Protein AF-0000000074843920 (afdb_homodimer)

Radius of gyration: 21.99 Å; Cα contacts (8 Å, |Δi|>4): 517; chains: 2; bounding box: 54×72×37 Å

Structure (mmCIF, N/CA/C/O backbone):
data_AF-0000000074843920-model_v1
#
loop_
_entity.id
_entity.type
_entity.pdbx_description
1 polymer 'Uncharacterized protein LOC101854968'
#
loop_
_atom_site.group_PDB
_atom_site.id
_atom_site.type_symbol
_atom_site.label_atom_id
_atom_site.label_alt_id
_atom_site.label_comp_id
_atom_site.label_asym_id
_atom_site.label_entity_id
_atom_site.label_seq_id
_atom_site.pdbx_PDB_ins_code
_atom_site.Cartn_x
_atom_site.Cartn_y
_atom_site.Cartn_z
_atom_site.occupancy
_atom_site.B_iso_or_equiv
_atom_site.auth_seq_id
_atom_site.auth_comp_id
_atom_site.auth_asym_id
_atom_site.auth_atom_id
_atom_site.pdbx_PDB_model_num
ATOM 1 N N . MET A 1 1 ? -14.234 -1.464 17.875 1 77.25 1 MET A N 1
ATOM 2 C CA . MET A 1 1 ? -13.406 -0.269 17.766 1 77.25 1 MET A CA 1
ATOM 3 C C . MET A 1 1 ? -13.562 0.37 16.391 1 77.25 1 MET A C 1
ATOM 5 O O . MET A 1 1 ? -13.828 -0.323 15.398 1 77.25 1 MET A O 1
ATOM 9 N N . VAL A 1 2 ? -13.688 1.737 16.266 1 90.81 2 VAL A N 1
ATOM 10 C CA . VAL A 1 2 ? -13.891 2.48 15.031 1 90.81 2 VAL A CA 1
ATOM 11 C C . VAL A 1 2 ? -12.633 2.41 14.164 1 90.81 2 VAL A C 1
ATOM 13 O O . VAL A 1 2 ? -11.523 2.561 14.672 1 90.81 2 VAL A O 1
ATOM 16 N N . ARG A 1 3 ? -12.75 1.984 12.953 1 95.81 3 ARG A N 1
ATOM 17 C CA . ARG A 1 3 ? -11.625 2.053 12.023 1 95.81 3 ARG A CA 1
ATOM 18 C C . ARG A 1 3 ? -11.281 3.498 11.688 1 95.81 3 ARG A C 1
ATOM 20 O O . ARG A 1 3 ? -12.164 4.297 11.367 1 95.81 3 ARG A O 1
ATOM 27 N N . LYS A 1 4 ? -10.008 3.85 11.867 1 98.56 4 LYS A N 1
ATOM 28 C CA . LYS A 1 4 ? -9.516 5.188 11.555 1 98.56 4 LYS A CA 1
ATOM 29 C C . LYS A 1 4 ? -8.445 5.141 10.469 1 98.56 4 LYS A C 1
ATOM 31 O O . LYS A 1 4 ? -7.449 4.43 10.594 1 98.56 4 LYS A O 1
ATOM 36 N N . HIS A 1 5 ? -8.656 5.906 9.43 1 98.69 5 HIS A N 1
ATOM 37 C CA . HIS A 1 5 ? -7.785 5.879 8.258 1 98.69 5 HIS A CA 1
ATOM 38 C C . HIS A 1 5 ? -7.168 7.25 8 1 98.69 5 HIS A C 1
ATOM 40 O O . HIS A 1 5 ? -7.832 8.273 8.18 1 98.69 5 HIS A O 1
ATOM 46 N N . LEU A 1 6 ? -5.898 7.23 7.598 1 98.81 6 LEU A N 1
ATOM 47 C CA . LEU A 1 6 ? -5.203 8.469 7.254 1 98.81 6 LEU A CA 1
ATOM 48 C C . LEU A 1 6 ? -5.004 8.57 5.746 1 98.81 6 LEU A C 1
ATOM 50 O O . LEU A 1 6 ? -4.516 7.633 5.109 1 98.81 6 LEU A O 1
ATOM 54 N N . VAL A 1 7 ? -5.406 9.656 5.211 1 98.56 7 VAL A N 1
ATOM 55 C CA . VAL A 1 7 ? -5.133 9.977 3.812 1 98.56 7 VAL A CA 1
ATOM 56 C C . VAL A 1 7 ? -4.203 11.188 3.732 1 98.56 7 VAL A C 1
ATOM 58 O O . VAL A 1 7 ? -4.531 12.266 4.242 1 98.56 7 VAL A O 1
ATOM 61 N N . ALA A 1 8 ? -3.078 10.984 3.082 1 97.31 8 ALA A N 1
ATOM 62 C CA . ALA A 1 8 ? -2.105 12.07 2.951 1 97.31 8 ALA A CA 1
ATOM 63 C C . ALA A 1 8 ? -2.377 12.898 1.702 1 97.31 8 ALA A C 1
ATOM 65 O O . ALA A 1 8 ? -2.434 12.367 0.592 1 97.31 8 ALA A O 1
ATOM 66 N N . LEU A 1 9 ? -2.504 14.203 1.888 1 95.5 9 LEU A N 1
ATOM 67 C CA . LEU A 1 9 ? -2.736 15.141 0.792 1 95.5 9 LEU A CA 1
ATOM 68 C C . LEU A 1 9 ? -1.622 16.172 0.721 1 95.5 9 LEU A C 1
ATOM 70 O O . LEU A 1 9 ? -1.214 16.734 1.746 1 95.5 9 LEU A O 1
ATOM 74 N N . ASP A 1 10 ? -1.125 16.391 -0.499 1 89.5 10 ASP A N 1
ATOM 75 C CA . ASP A 1 10 ? -0.084 17.391 -0.651 1 89.5 10 ASP A CA 1
ATOM 76 C C . ASP A 1 10 ? -0.529 18.5 -1.604 1 89.5 10 ASP A C 1
ATOM 78 O O . ASP A 1 10 ? 0.281 19.328 -2.025 1 89.5 10 ASP A O 1
ATOM 82 N N . GLY A 1 11 ? -1.785 18.5 -2.02 1 88 11 GLY A N 1
ATOM 83 C CA . GLY A 1 11 ? -2.334 19.516 -2.898 1 88 11 GLY A CA 1
ATOM 84 C C . GLY A 1 11 ? -2.199 19.188 -4.367 1 88 11 GLY A C 1
ATOM 85 O O . GLY A 1 11 ? -2.602 19.969 -5.234 1 88 11 GLY A O 1
ATOM 86 N N . LYS A 1 12 ? -1.586 18.031 -4.707 1 87.06 12 LYS A N 1
ATOM 87 C CA . LYS A 1 12 ? -1.428 17.594 -6.094 1 87.06 12 LYS A CA 1
ATOM 88 C C . LYS A 1 12 ? -2.523 16.609 -6.488 1 87.06 12 LYS A C 1
ATOM 90 O O . LYS A 1 12 ? -3.189 16.031 -5.625 1 87.06 12 LYS A O 1
ATOM 95 N N . PHE A 1 13 ? -2.721 16.453 -7.648 1 85.88 13 PHE A N 1
ATOM 96 C CA . PHE A 1 13 ? -3.814 15.664 -8.211 1 85.88 13 PHE A CA 1
ATOM 97 C C . PHE A 1 13 ? -3.721 14.211 -7.77 1 85.88 13 PHE A C 1
ATOM 99 O O . PHE A 1 13 ? -4.734 13.594 -7.449 1 85.88 13 PHE A O 1
ATOM 106 N N . HIS A 1 14 ? -2.525 13.648 -7.684 1 86.31 14 HIS A N 1
ATOM 107 C CA . HIS A 1 14 ? -2.385 12.242 -7.324 1 86.31 14 HIS A CA 1
ATOM 108 C C . HIS A 1 14 ? -2.873 11.984 -5.902 1 86.31 14 HIS A C 1
ATOM 110 O O . HIS A 1 14 ? -3.445 10.93 -5.617 1 86.31 14 HIS A O 1
ATOM 116 N N . ALA A 1 15 ? -2.643 12.898 -5.02 1 90.31 15 ALA A N 1
ATOM 117 C CA . ALA A 1 15 ? -3.105 12.766 -3.643 1 90.31 15 ALA A CA 1
ATOM 118 C C . ALA A 1 15 ? -4.625 12.883 -3.559 1 90.31 15 ALA A C 1
ATOM 120 O O . ALA A 1 15 ? -5.273 12.164 -2.797 1 90.31 15 ALA A O 1
ATOM 121 N N . GLU A 1 16 ? -5.199 13.781 -4.352 1 92 16 GLU A N 1
ATOM 122 C CA . GLU A 1 16 ? -6.652 13.922 -4.398 1 92 16 GLU A CA 1
ATOM 123 C C . GLU A 1 16 ? -7.312 12.664 -4.945 1 92 16 GLU A C 1
ATOM 125 O O . GLU A 1 16 ? -8.359 12.242 -4.453 1 92 16 GLU A O 1
ATOM 130 N N . ARG A 1 17 ? -6.703 12.141 -5.883 1 92.12 17 ARG A N 1
ATOM 131 C CA . ARG A 1 17 ? -7.219 10.898 -6.453 1 92.12 17 ARG A CA 1
ATOM 132 C C . ARG A 1 17 ? -7.148 9.758 -5.441 1 92.12 17 ARG A C 1
ATOM 134 O O . ARG A 1 17 ? -8.016 8.883 -5.426 1 92.12 17 ARG A O 1
ATOM 141 N N . ALA A 1 18 ? -6.102 9.781 -4.648 1 95.06 18 ALA A N 1
ATOM 142 C CA . ALA A 1 18 ? -6.004 8.781 -3.592 1 95.06 18 ALA A CA 1
ATOM 143 C C . ALA A 1 18 ? -7.16 8.906 -2.607 1 95.06 18 ALA A C 1
ATOM 145 O O . ALA A 1 18 ? -7.707 7.898 -2.146 1 95.06 18 ALA A O 1
ATOM 146 N N . PHE A 1 19 ? -7.527 10.117 -2.336 1 96.44 19 PHE A N 1
ATOM 147 C CA . PHE A 1 19 ? -8.656 10.352 -1.438 1 96.44 19 PHE A CA 1
ATOM 148 C C . PHE A 1 19 ? -9.953 9.852 -2.057 1 96.44 19 PHE A C 1
ATOM 150 O O . PHE A 1 19 ? -10.727 9.141 -1.407 1 96.44 19 PHE A O 1
ATOM 157 N N . ASP A 1 20 ? -10.164 10.172 -3.312 1 95.06 20 ASP A N 1
ATOM 158 C CA . ASP A 1 20 ? -11.352 9.703 -4.016 1 95.06 20 ASP A CA 1
ATOM 159 C C . ASP A 1 20 ? -11.391 8.172 -4.07 1 95.06 20 ASP A C 1
ATOM 161 O O . ASP A 1 20 ? -12.438 7.566 -3.832 1 95.06 20 ASP A O 1
ATOM 165 N N . TRP A 1 21 ? -10.273 7.625 -4.363 1 95.81 21 TRP A N 1
ATOM 166 C CA . TRP A 1 21 ? -10.172 6.172 -4.422 1 95.81 21 TRP A CA 1
ATOM 167 C C . TRP A 1 21 ? -10.523 5.547 -3.074 1 95.81 21 TRP A C 1
ATOM 169 O O . TRP A 1 21 ? -11.273 4.57 -3.012 1 95.81 21 TRP A O 1
ATOM 179 N N . TYR A 1 22 ? -9.914 6.117 -1.996 1 97.31 22 TYR A N 1
ATOM 180 C CA . TYR A 1 22 ? -10.195 5.656 -0.642 1 97.31 22 TYR A CA 1
ATOM 181 C C . TYR A 1 22 ? -11.688 5.672 -0.361 1 97.31 22 TYR A C 1
ATOM 183 O O . TYR A 1 22 ? -12.25 4.676 0.106 1 97.31 22 TYR A O 1
ATOM 191 N N . LEU A 1 23 ? -12.32 6.727 -0.694 1 96.75 23 LEU A N 1
ATOM 192 C CA . LEU A 1 23 ? -13.742 6.875 -0.403 1 96.75 23 LEU A CA 1
ATOM 193 C C . LEU A 1 23 ? -14.57 5.867 -1.198 1 96.75 23 LEU A C 1
ATOM 195 O O . LEU A 1 23 ? -15.555 5.332 -0.693 1 96.75 23 LEU A O 1
ATOM 199 N N . GLU A 1 24 ? -14.148 5.57 -2.381 1 94.62 24 GLU A N 1
ATOM 200 C CA . GLU A 1 24 ? -14.906 4.707 -3.279 1 94.62 24 GLU A CA 1
ATOM 201 C C . GLU A 1 24 ? -14.648 3.232 -2.971 1 94.62 24 GLU A C 1
ATOM 203 O O . GLU A 1 24 ? -15.555 2.4 -3.1 1 94.62 24 GLU A O 1
ATOM 208 N N . ASN A 1 25 ? -13.469 2.926 -2.545 1 95.38 25 ASN A N 1
ATOM 209 C CA . ASN A 1 25 ? -13.078 1.521 -2.561 1 95.38 25 ASN A CA 1
ATOM 210 C C . ASN A 1 25 ? -12.922 0.967 -1.146 1 95.38 25 ASN A C 1
ATOM 212 O O . ASN A 1 25 ? -13.062 -0.237 -0.928 1 95.38 25 ASN A O 1
ATOM 216 N N . PHE A 1 26 ? -12.609 1.85 -0.187 1 97.12 26 PHE A N 1
ATOM 217 C CA . PHE A 1 26 ? -12.219 1.293 1.104 1 97.12 26 PHE A CA 1
ATOM 218 C C . PHE A 1 26 ? -13.141 1.8 2.209 1 97.12 26 PHE A C 1
ATOM 220 O O . PHE A 1 26 ? -13.492 1.052 3.123 1 97.12 26 PHE A O 1
ATOM 227 N N . TYR A 1 27 ? -13.586 3.025 2.148 1 97.12 27 TYR A N 1
ATOM 228 C CA . TYR A 1 27 ? -14.375 3.65 3.201 1 97.12 27 TYR A CA 1
ATOM 229 C C . TYR A 1 27 ? -15.672 2.881 3.439 1 97.12 27 TYR A C 1
ATOM 231 O O . TYR A 1 27 ? -16.297 2.404 2.49 1 97.12 27 TYR A O 1
ATOM 239 N N . ARG A 1 28 ? -16.062 2.779 4.68 1 95.94 28 ARG A N 1
ATOM 240 C CA . ARG A 1 28 ? -17.344 2.268 5.137 1 95.94 28 ARG A CA 1
ATOM 241 C C . ARG A 1 28 ? -17.969 3.203 6.164 1 95.94 28 ARG A C 1
ATOM 243 O O . ARG A 1 28 ? -17.266 3.889 6.902 1 95.94 28 ARG A O 1
ATOM 250 N N . ASP A 1 29 ? -19.266 3.109 6.141 1 95.44 29 ASP A N 1
ATOM 251 C CA . ASP A 1 29 ? -19.953 3.908 7.148 1 95.44 29 ASP A CA 1
ATOM 252 C C . ASP A 1 29 ? -19.438 3.588 8.547 1 95.44 29 ASP A C 1
ATOM 254 O O . ASP A 1 29 ? -19.328 2.418 8.922 1 95.44 29 ASP A O 1
ATOM 258 N N . GLY A 1 30 ? -19.109 4.656 9.203 1 96.38 30 GLY A N 1
ATOM 259 C CA . GLY A 1 30 ? -18.609 4.488 10.562 1 96.38 30 GLY A CA 1
ATOM 260 C C . GLY A 1 30 ? -17.109 4.676 10.68 1 96.38 30 GLY A C 1
ATOM 261 O O . GLY A 1 30 ? -16.578 4.867 11.773 1 96.38 30 GLY A O 1
ATOM 262 N N . ASP A 1 31 ? -16.422 4.652 9.594 1 97.88 31 ASP A N 1
ATOM 263 C CA . ASP A 1 31 ? -14.992 4.938 9.602 1 97.88 31 ASP A CA 1
ATOM 264 C C . ASP A 1 31 ? -14.727 6.398 9.945 1 97.88 31 ASP A C 1
ATOM 266 O O . ASP A 1 31 ? -15.523 7.277 9.609 1 97.88 31 ASP A O 1
ATOM 270 N N . GLU A 1 32 ? -13.625 6.602 10.57 1 98.56 32 GLU A N 1
ATOM 271 C CA . GLU A 1 32 ? -13.133 7.957 10.789 1 98.56 32 GLU A CA 1
ATOM 272 C C . GLU A 1 32 ? -11.922 8.25 9.898 1 98.56 32 GLU A C 1
ATOM 274 O O . GLU A 1 32 ? -11.039 7.402 9.742 1 98.56 32 GLU A O 1
ATOM 279 N N . VAL A 1 33 ? -11.922 9.461 9.375 1 98.62 33 VAL A N 1
ATOM 280 C CA . VAL A 1 33 ? -10.891 9.789 8.391 1 98.62 33 VAL A CA 1
ATOM 281 C C . VAL A 1 33 ? -10.016 10.922 8.922 1 98.62 33 VAL A C 1
ATOM 283 O O . VAL A 1 33 ? -10.516 11.961 9.344 1 98.62 33 VAL A O 1
ATOM 286 N N . VAL A 1 34 ? -8.703 10.703 8.914 1 98.75 34 VAL A N 1
ATOM 287 C CA . VAL A 1 34 ? -7.707 11.734 9.188 1 98.75 34 VAL A CA 1
ATOM 288 C C . VAL A 1 34 ? -7.059 12.195 7.887 1 98.75 34 VAL A C 1
ATOM 290 O O . VAL A 1 34 ? -6.379 11.414 7.219 1 98.75 34 VAL A O 1
ATOM 293 N N . ILE A 1 35 ? -7.312 13.398 7.562 1 98.5 35 ILE A N 1
ATOM 294 C CA . ILE A 1 35 ? -6.633 13.992 6.414 1 98.5 35 ILE A CA 1
ATOM 295 C C . ILE A 1 35 ? -5.336 14.664 6.871 1 98.5 35 ILE A C 1
ATOM 297 O O . ILE A 1 35 ? -5.359 15.562 7.715 1 98.5 35 ILE A O 1
ATOM 301 N N . PHE A 1 36 ? -4.254 14.211 6.273 1 98.44 36 PHE A N 1
ATOM 302 C CA . PHE A 1 36 ? -2.953 14.711 6.707 1 98.44 36 PHE A CA 1
ATOM 303 C C . PHE A 1 36 ? -2.318 15.57 5.621 1 98.44 36 PHE A C 1
ATOM 305 O O . PHE A 1 36 ? -2.35 15.219 4.441 1 98.44 36 PHE A O 1
ATOM 312 N N . HIS A 1 37 ? -1.757 16.656 6.051 1 97 37 HIS A N 1
ATOM 313 C CA . HIS A 1 37 ? -0.92 17.484 5.184 1 97 37 HIS A CA 1
ATOM 314 C C . HIS A 1 37 ? 0.292 18.016 5.934 1 97 37 HIS A C 1
ATOM 316 O O . HIS A 1 37 ? 0.173 18.453 7.082 1 97 37 HIS A O 1
ATOM 322 N N . CYS A 1 38 ? 1.421 17.938 5.25 1 94.06 38 CYS A N 1
ATOM 323 C CA . CYS A 1 38 ? 2.658 18.5 5.793 1 94.06 38 CYS A CA 1
ATOM 324 C C . CYS A 1 38 ? 3.125 19.688 4.973 1 94.06 38 CYS A C 1
ATOM 326 O O . CYS A 1 38 ? 3.283 19.594 3.756 1 94.06 38 CYS A O 1
ATOM 328 N N . SER A 1 39 ? 3.285 20.797 5.617 1 87.56 39 SER A N 1
ATOM 329 C CA . SER A 1 39 ? 3.875 21.969 4.984 1 87.56 39 SER A CA 1
ATOM 330 C C . SER A 1 39 ? 5.395 21.953 5.109 1 87.56 39 SER A C 1
ATOM 332 O O . SER A 1 39 ? 5.934 21.734 6.191 1 87.56 39 SER A O 1
ATOM 334 N N . GLN A 1 40 ? 6.039 21.781 3.912 1 74.94 40 GLN A N 1
ATOM 335 C CA . GLN A 1 40 ? 7.496 21.844 3.932 1 74.94 40 GLN A CA 1
ATOM 336 C C . GLN A 1 40 ? 7.996 23.266 3.795 1 74.94 40 GLN A C 1
ATOM 338 O O . GLN A 1 40 ? 7.535 24.016 2.93 1 74.94 40 GLN A O 1
ATOM 343 N N . PHE A 1 41 ? 8.633 23.828 4.852 1 61.44 41 PHE A N 1
ATOM 344 C CA . PHE A 1 41 ? 9.32 25.109 4.73 1 61.44 41 PHE A CA 1
ATOM 345 C C . PHE A 1 41 ? 10.805 24.906 4.461 1 61.44 41 PHE A C 1
ATOM 347 O O . PHE A 1 41 ? 11.484 24.203 5.203 1 61.44 41 PHE A O 1
ATOM 354 N N . GLU A 1 42 ? 11.094 24.531 3.143 1 54.09 42 GLU A N 1
ATOM 355 C CA . GLU A 1 42 ? 12.539 24.547 2.928 1 54.09 42 GLU A CA 1
ATOM 356 C C . GLU A 1 42 ? 13.133 25.906 3.297 1 54.09 42 GLU A C 1
ATOM 358 O O . GLU A 1 42 ? 12.859 26.906 2.639 1 54.09 42 GLU A O 1
ATOM 363 N N . LEU A 1 43 ? 13.281 26.203 4.531 1 49.88 43 LEU A N 1
ATOM 364 C CA . LEU A 1 43 ? 14.102 27.391 4.742 1 49.88 43 LEU A CA 1
ATOM 365 C C . LEU A 1 43 ? 15.469 27.234 4.074 1 49.88 43 LEU A C 1
ATOM 367 O O . LEU A 1 43 ? 16.312 26.484 4.559 1 49.88 43 LEU A O 1
ATOM 371 N N . HIS A 1 44 ? 15.414 27.188 2.764 1 49.88 44 HIS A N 1
ATOM 372 C CA . HIS A 1 44 ? 16.766 27.328 2.229 1 49.88 44 HIS A CA 1
ATOM 373 C C . HIS A 1 44 ? 17.5 28.5 2.875 1 49.88 44 HIS A C 1
ATOM 375 O O . HIS A 1 44 ? 17.234 29.656 2.543 1 49.88 44 HIS A O 1
ATOM 381 N N . VAL A 1 45 ? 17.844 28.359 4.117 1 47.06 45 VAL A N 1
ATOM 382 C CA . VAL A 1 45 ? 18.781 29.359 4.625 1 47.06 45 VAL A CA 1
ATOM 383 C C . VAL A 1 45 ? 19.984 29.469 3.684 1 47.06 45 VAL A C 1
ATOM 385 O O . VAL A 1 45 ? 20.609 28.469 3.334 1 47.06 45 VAL A O 1
ATOM 388 N N . GLY A 1 46 ? 19.953 30.375 2.799 1 48.12 46 GLY A N 1
ATOM 389 C CA . GLY A 1 46 ? 21.094 30.672 1.952 1 48.12 46 GLY A CA 1
ATOM 390 C C . GLY A 1 46 ? 22.422 30.391 2.625 1 48.12 46 GLY A C 1
ATOM 391 O O . GLY A 1 46 ? 22.484 30.172 3.836 1 48.12 46 GLY A O 1
ATOM 392 N N . LEU A 1 47 ? 23.469 30.172 1.884 1 51.19 47 LEU A N 1
ATOM 393 C CA . LEU A 1 47 ? 24.859 30.062 2.334 1 51.19 47 LEU A CA 1
ATOM 394 C C . LEU A 1 47 ? 25.141 31.062 3.439 1 51.19 47 LEU A C 1
ATOM 396 O O . LEU A 1 47 ? 24.531 32.125 3.492 1 51.19 47 LEU A O 1
ATOM 400 N N . PRO A 1 48 ? 25.984 30.719 4.344 1 50.44 48 PRO A N 1
ATOM 401 C CA . PRO A 1 48 ? 26.578 31.719 5.23 1 50.44 48 PRO A CA 1
ATOM 402 C C . PRO A 1 48 ? 27.094 32.938 4.48 1 50.44 48 PRO A C 1
ATOM 404 O O . PRO A 1 48 ? 27.797 32.812 3.477 1 50.44 48 PRO A O 1
ATOM 407 N N . GLY A 1 49 ? 26.469 34.062 4.816 1 56.66 49 GLY A N 1
ATOM 408 C CA . GLY A 1 49 ? 26.797 35.375 4.242 1 56.66 49 GLY A CA 1
ATOM 409 C C . GLY A 1 49 ? 25.703 35.938 3.355 1 56.66 49 GLY A C 1
ATOM 410 O O . GLY A 1 49 ? 25.766 37.062 2.918 1 56.66 49 GLY A O 1
ATOM 411 N N . MET A 1 50 ? 25.141 35 2.645 1 55.25 50 MET A N 1
ATOM 412 C CA . MET A 1 50 ? 24.141 35.594 1.765 1 55.25 50 MET A CA 1
ATOM 413 C C . MET A 1 50 ? 22.844 35.875 2.52 1 55.25 50 MET A C 1
ATOM 415 O O . MET A 1 50 ? 22.391 35.062 3.305 1 55.25 50 MET A O 1
ATOM 419 N N . ALA A 1 51 ? 22.5 37.062 2.666 1 56.69 51 ALA A N 1
ATOM 420 C CA . ALA A 1 51 ? 21.312 37.688 3.287 1 56.69 51 ALA A CA 1
ATOM 421 C C . ALA A 1 51 ? 20.062 36.844 3.01 1 56.69 51 ALA A C 1
ATOM 423 O O . ALA A 1 51 ? 19.859 36.375 1.889 1 56.69 51 ALA A O 1
ATOM 424 N N . VAL A 1 52 ? 19.641 36.188 3.994 1 60.44 52 VAL A N 1
ATOM 425 C CA . VAL A 1 52 ? 18.328 35.562 3.883 1 60.44 52 VAL A CA 1
ATOM 426 C C . VAL A 1 52 ? 17.391 36.5 3.107 1 60.44 52 VAL A C 1
ATOM 428 O O . VAL A 1 52 ? 17.281 37.688 3.416 1 60.44 52 VAL A O 1
ATOM 431 N N . ASN A 1 53 ? 17.188 36.125 1.853 1 68.81 53 ASN A N 1
ATOM 432 C CA . ASN A 1 53 ? 16.172 36.906 1.152 1 68.81 53 ASN A CA 1
ATOM 433 C C . ASN A 1 53 ? 14.812 36.781 1.838 1 68.81 53 ASN A C 1
ATOM 435 O O . ASN A 1 53 ? 14.078 35.812 1.627 1 68.81 53 ASN A O 1
ATOM 439 N N . VAL A 1 54 ? 14.656 37.656 2.863 1 73.25 54 VAL A N 1
ATOM 440 C CA . VAL A 1 54 ? 13.477 37.719 3.711 1 73.25 54 VAL A CA 1
ATOM 441 C C . VAL A 1 54 ? 12.219 37.656 2.848 1 73.25 54 VAL A C 1
ATOM 443 O O . VAL A 1 54 ? 11.227 37.031 3.236 1 73.25 54 VAL A O 1
ATOM 446 N N . GLU A 1 55 ? 12.328 38.281 1.679 1 76.19 55 GLU A N 1
ATOM 447 C CA . GLU A 1 55 ? 11.164 38.281 0.797 1 76.19 55 GLU A CA 1
ATOM 448 C C . GLU A 1 55 ? 10.883 36.875 0.256 1 76.19 55 GLU A C 1
ATOM 450 O O . GLU A 1 55 ? 9.727 36.469 0.178 1 76.19 55 GLU A O 1
ATOM 455 N N . ALA A 1 56 ? 11.922 36.219 -0.095 1 75.06 56 ALA A N 1
ATOM 456 C CA . ALA A 1 56 ? 11.758 34.875 -0.636 1 75.06 56 ALA A CA 1
ATOM 457 C C . ALA A 1 56 ? 11.203 33.906 0.422 1 75.06 56 ALA A C 1
ATOM 459 O O . ALA A 1 56 ? 10.32 33.094 0.135 1 75.06 56 ALA A O 1
ATOM 460 N N . VAL A 1 57 ? 11.609 34.125 1.587 1 74.81 57 VAL A N 1
ATOM 461 C CA . VAL A 1 57 ? 11.156 33.281 2.689 1 74.81 57 VAL A CA 1
ATOM 462 C C . VAL A 1 57 ? 9.703 33.594 3.018 1 74.81 57 VAL A C 1
ATOM 464 O O . VAL A 1 57 ? 8.891 32.688 3.23 1 74.81 57 VAL A O 1
ATOM 467 N N . SER A 1 58 ? 9.445 34.844 3.014 1 79.25 58 SER A N 1
ATOM 468 C CA . SER A 1 58 ? 8.078 35.281 3.309 1 79.25 58 SER A CA 1
ATOM 469 C C . SER A 1 58 ? 7.098 34.719 2.277 1 79.25 58 SER A C 1
ATOM 471 O O . SER A 1 58 ? 6 34.281 2.629 1 79.25 58 SER A O 1
ATOM 473 N N . LYS A 1 59 ? 7.5 34.719 1.075 1 81.56 59 LYS A N 1
ATOM 474 C CA . LYS A 1 59 ? 6.648 34.219 -0 1 81.56 59 LYS A CA 1
ATOM 475 C C . LYS A 1 59 ? 6.43 32.719 0.132 1 81.56 59 LYS A C 1
ATOM 477 O O . LYS A 1 59 ? 5.32 32.219 -0.078 1 81.56 59 LYS A O 1
ATOM 482 N N . GLN A 1 60 ? 7.41 32.031 0.501 1 78.94 60 GLN A N 1
ATOM 483 C CA . GLN A 1 60 ? 7.305 30.578 0.663 1 78.94 60 GLN A CA 1
ATOM 484 C C . GLN A 1 60 ? 6.359 30.219 1.807 1 78.94 60 GLN A C 1
ATOM 486 O O . GLN A 1 60 ? 5.555 29.281 1.687 1 78.94 60 GLN A O 1
ATOM 491 N N . VAL A 1 61 ? 6.484 30.953 2.807 1 81.19 61 VAL A N 1
ATOM 492 C CA . VAL A 1 61 ? 5.652 30.719 3.98 1 81.19 61 VAL A CA 1
ATOM 493 C C . VAL A 1 61 ? 4.188 30.984 3.639 1 81.19 61 VAL A C 1
ATOM 495 O O . VAL A 1 61 ? 3.307 30.203 3.996 1 81.19 61 VAL A O 1
ATOM 498 N N . THR A 1 62 ? 4.035 32.062 2.943 1 84.44 62 THR A N 1
ATOM 499 C CA . 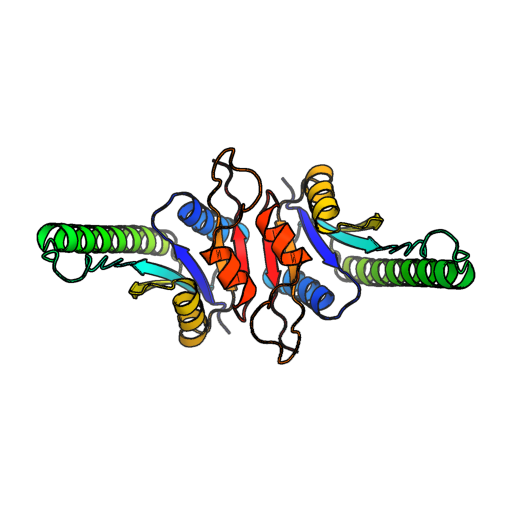THR A 1 62 ? 2.674 32.406 2.568 1 84.44 62 THR A CA 1
ATOM 500 C C . THR A 1 62 ? 2.072 31.375 1.633 1 84.44 62 THR A C 1
ATOM 502 O O . THR A 1 62 ? 0.908 31 1.78 1 84.44 62 THR A O 1
ATOM 505 N N . GLN A 1 63 ? 2.783 30.938 0.74 1 86 63 GLN A N 1
ATOM 506 C CA . GLN A 1 63 ? 2.312 29.938 -0.205 1 86 63 GLN A CA 1
ATOM 507 C C . GLN A 1 63 ? 1.969 28.625 0.506 1 86 63 GLN A C 1
ATOM 509 O O . GLN A 1 63 ? 0.967 27.984 0.186 1 86 63 GLN A O 1
ATOM 514 N N . ALA A 1 64 ? 2.812 28.297 1.405 1 85.81 64 ALA A N 1
ATOM 515 C CA . ALA A 1 64 ? 2.57 27.078 2.174 1 85.81 64 ALA A CA 1
ATOM 516 C C . ALA A 1 64 ? 1.291 27.188 2.996 1 85.81 64 ALA A C 1
ATOM 518 O O . ALA A 1 64 ? 0.51 26.25 3.08 1 85.81 64 ALA A O 1
ATOM 519 N N . LYS A 1 65 ? 1.128 28.312 3.547 1 87.94 65 LYS A N 1
ATOM 520 C CA . LYS A 1 65 ? -0.068 28.562 4.348 1 87.94 65 LYS A CA 1
ATOM 521 C C . LYS A 1 65 ? -1.325 28.516 3.482 1 87.94 65 LYS A C 1
ATOM 523 O O . LYS A 1 65 ? -2.334 27.922 3.875 1 87.94 65 LYS A O 1
ATOM 528 N N . ASP A 1 66 ? -1.218 29.156 2.402 1 91.12 66 ASP A N 1
ATOM 529 C CA . ASP A 1 66 ? -2.354 29.172 1.487 1 91.12 66 ASP A CA 1
ATOM 530 C C . ASP A 1 66 ? -2.713 27.766 1.018 1 91.12 66 ASP A C 1
ATOM 532 O O . ASP A 1 66 ? -3.891 27.422 0.934 1 91.12 66 ASP A O 1
ATOM 536 N N . LYS A 1 67 ? -1.759 27.047 0.74 1 91.69 67 LYS A N 1
ATOM 537 C CA . LYS A 1 67 ? -1.979 25.672 0.302 1 91.69 67 LYS A CA 1
ATOM 538 C C . LYS A 1 67 ? -2.629 24.828 1.405 1 91.69 67 LYS A C 1
ATOM 540 O O . LYS A 1 67 ? -3.578 24.094 1.151 1 91.69 67 LYS A O 1
ATOM 545 N N . ALA A 1 68 ? -2.131 24.938 2.525 1 93.25 68 ALA A N 1
ATOM 546 C CA . ALA A 1 68 ? -2.68 24.203 3.666 1 93.25 68 ALA A CA 1
ATOM 547 C C . ALA A 1 68 ? -4.141 24.578 3.904 1 93.25 68 ALA A C 1
ATOM 549 O O . ALA A 1 68 ? -4.973 23.719 4.172 1 93.25 68 ALA A O 1
ATOM 550 N N . GLU A 1 69 ? -4.395 25.844 3.775 1 94.31 69 GLU A N 1
ATOM 551 C CA . GLU A 1 69 ? -5.758 26.312 3.967 1 94.31 69 GLU A CA 1
ATOM 552 C C . GLU A 1 69 ? -6.691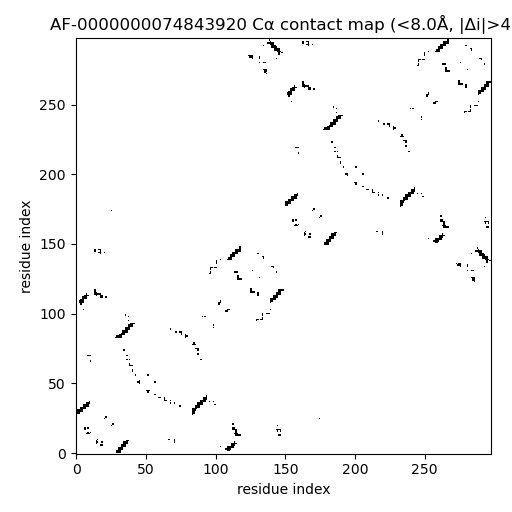 25.766 2.895 1 94.31 69 GLU A C 1
ATOM 554 O O . GLU A 1 69 ? -7.812 25.344 3.193 1 94.31 69 GLU A O 1
ATOM 559 N N . ALA A 1 70 ? -6.242 25.797 1.721 1 95.5 70 ALA A N 1
ATOM 560 C CA . ALA A 1 70 ? -7.047 25.281 0.615 1 95.5 70 ALA A CA 1
ATOM 561 C C . ALA A 1 70 ? -7.344 23.797 0.796 1 95.5 70 ALA A C 1
ATOM 563 O O . ALA A 1 70 ? -8.477 23.359 0.607 1 95.5 70 ALA A O 1
ATOM 564 N N . ILE A 1 71 ? -6.34 23.047 1.17 1 94.5 71 ILE A N 1
ATOM 565 C CA . ILE A 1 71 ? -6.504 21.609 1.398 1 94.5 71 ILE A CA 1
ATOM 566 C C . ILE A 1 71 ? -7.496 21.375 2.535 1 94.5 71 ILE A C 1
ATOM 568 O O . ILE A 1 71 ? -8.391 20.547 2.422 1 94.5 71 ILE A O 1
ATOM 572 N N . THR A 1 72 ? -7.359 22.125 3.572 1 95.19 72 THR A N 1
ATOM 573 C CA . THR A 1 72 ? -8.234 22 4.734 1 95.19 72 THR A CA 1
ATOM 574 C C . THR A 1 72 ? -9.68 22.281 4.359 1 95.19 72 THR A C 1
ATOM 576 O O . THR A 1 72 ? -10.578 21.5 4.688 1 95.19 72 THR A O 1
ATOM 579 N N . GLN A 1 73 ? -9.852 23.328 3.645 1 96.81 73 GLN A N 1
ATOM 580 C CA . GLN A 1 73 ? -11.203 23.719 3.271 1 96.81 73 GLN A CA 1
ATOM 581 C C . GLN A 1 73 ? -11.852 22.688 2.363 1 96.81 73 GLN A C 1
ATOM 583 O O . GLN A 1 73 ? -12.977 22.25 2.611 1 96.81 73 GLN A O 1
ATOM 588 N N . LYS A 1 74 ? -11.156 22.297 1.379 1 96.75 74 LYS A N 1
ATOM 589 C CA . LYS A 1 74 ? -11.688 21.344 0.425 1 96.75 74 LYS A CA 1
ATOM 590 C C . LYS A 1 74 ? -12 20 1.105 1 96.75 74 LYS A C 1
ATOM 592 O O . LYS A 1 74 ? -13.062 19.422 0.887 1 96.75 74 LYS A O 1
ATOM 597 N N . ALA A 1 75 ? -11.07 19.562 1.937 1 95.88 75 ALA A N 1
ATOM 598 C CA . ALA A 1 75 ? -11.25 18.281 2.623 1 95.88 75 ALA A CA 1
ATOM 599 C C . ALA A 1 75 ? -12.422 18.344 3.6 1 95.88 75 ALA A C 1
ATOM 601 O O . ALA A 1 75 ? -13.25 17.422 3.637 1 95.88 75 ALA A O 1
ATOM 602 N N . THR A 1 76 ? -12.477 19.422 4.363 1 96.69 76 THR A N 1
ATOM 603 C CA . THR A 1 76 ? -13.547 19.578 5.34 1 96.69 76 THR A CA 1
ATOM 604 C C . THR A 1 76 ? -14.906 19.641 4.648 1 96.69 76 THR A C 1
ATOM 606 O O . THR A 1 76 ? -15.867 19.016 5.109 1 96.69 76 THR A O 1
ATOM 609 N N . GLU A 1 77 ? -14.938 20.297 3.578 1 97.31 77 GLU A N 1
ATOM 610 C CA . GLU A 1 77 ? -16.188 20.391 2.816 1 97.31 77 GLU A CA 1
ATOM 611 C C . GLU A 1 77 ? -16.609 19.031 2.275 1 97.31 77 GLU A C 1
ATOM 613 O O . GLU A 1 77 ? -17.781 18.672 2.35 1 97.31 77 GLU A O 1
ATOM 618 N N . THR A 1 78 ? -15.688 18.328 1.719 1 96.44 78 THR A N 1
ATOM 619 C CA . THR A 1 78 ? -15.977 17 1.192 1 96.44 78 THR A CA 1
ATOM 620 C C . THR A 1 78 ? -16.5 16.078 2.291 1 96.44 78 THR A C 1
ATOM 622 O O . THR A 1 78 ? -17.516 15.398 2.104 1 96.44 78 THR A O 1
ATOM 625 N N . LEU A 1 79 ? -15.859 16.062 3.467 1 97.25 79 LEU A N 1
ATOM 626 C CA . LEU A 1 79 ? -16.266 15.234 4.594 1 97.25 79 LEU A CA 1
ATOM 627 C C . LEU A 1 79 ? -17.672 15.609 5.051 1 97.25 79 LEU A C 1
ATOM 629 O O . LEU A 1 79 ? -18.516 14.734 5.27 1 97.25 79 LEU A O 1
ATOM 633 N N . ARG A 1 80 ? -17.906 16.938 5.102 1 97.38 80 ARG A N 1
ATOM 634 C CA . ARG A 1 80 ? -19.203 17.422 5.539 1 97.38 80 ARG A CA 1
ATOM 635 C C . ARG A 1 80 ? -20.297 17.031 4.555 1 97.38 80 ARG A C 1
ATOM 637 O O . ARG A 1 80 ? -21.344 16.484 4.953 1 97.38 80 ARG A O 1
ATOM 644 N N . LEU A 1 81 ? -20.078 17.234 3.309 1 97.31 81 LEU A N 1
ATOM 645 C CA . LEU A 1 81 ? -21.062 16.969 2.271 1 97.31 81 LEU A CA 1
ATOM 646 C C . LEU A 1 81 ? -21.406 15.492 2.199 1 97.31 81 LEU A C 1
ATOM 648 O O . LEU A 1 81 ? -22.547 15.125 1.919 1 97.31 81 LEU A O 1
ATOM 652 N N . LYS A 1 82 ? -20.438 14.711 2.525 1 97.06 82 LYS A N 1
ATOM 653 C CA . LYS A 1 82 ? -20.641 13.266 2.41 1 97.06 82 LYS A CA 1
ATOM 654 C C . LYS A 1 82 ? -21.031 12.656 3.754 1 97.06 82 LYS A C 1
ATOM 656 O O . LYS A 1 82 ? -21.297 11.461 3.846 1 97.06 82 LYS A O 1
ATOM 661 N N . GLY A 1 83 ? -21.016 13.453 4.793 1 97.56 83 GLY A N 1
ATOM 662 C CA . GLY A 1 83 ? -21.359 12.977 6.121 1 97.56 83 GLY A CA 1
ATOM 663 C C . GLY A 1 83 ? -20.328 12.055 6.723 1 97.56 83 GLY A C 1
ATOM 664 O O . GLY A 1 83 ? -20.656 11.117 7.453 1 97.56 83 GLY A O 1
ATOM 665 N N . ILE A 1 84 ? -19.141 12.266 6.344 1 97.94 84 ILE A N 1
ATOM 666 C CA . ILE A 1 84 ? -18.047 11.414 6.805 1 97.94 84 ILE A CA 1
ATOM 667 C C . ILE A 1 84 ? -17.406 12.039 8.039 1 97.94 84 ILE A C 1
ATOM 669 O O . ILE A 1 84 ? -17.062 13.219 8.039 1 97.94 84 ILE A O 1
ATOM 673 N N . LYS A 1 85 ? -17.312 11.266 9.086 1 98.19 85 LYS A N 1
ATOM 674 C CA . LYS A 1 85 ? -16.578 11.703 10.273 1 98.19 85 LYS A CA 1
ATOM 675 C C . LYS A 1 85 ? -15.086 11.805 10 1 98.19 85 LYS A C 1
ATOM 677 O O . LYS A 1 85 ? -14.453 10.828 9.586 1 98.19 85 LYS A O 1
ATOM 682 N N . GLY A 1 86 ? -14.523 12.961 10.188 1 98.31 86 GLY A N 1
ATOM 683 C CA . GLY A 1 86 ? -13.094 13.133 9.977 1 98.31 86 GLY A CA 1
ATOM 684 C C . GLY A 1 86 ? -12.609 14.547 10.258 1 98.31 86 GLY A C 1
ATOM 685 O O . GLY A 1 86 ? -13.398 15.406 10.648 1 98.31 86 GLY A O 1
ATOM 686 N N . TYR A 1 87 ? -11.32 14.719 10.188 1 98.19 87 TYR A N 1
ATOM 687 C CA . TYR A 1 87 ? -10.695 16.016 10.438 1 98.19 87 TYR A CA 1
ATOM 688 C C . TYR A 1 87 ? -9.328 16.094 9.766 1 98.19 87 TYR A C 1
ATOM 690 O O . TYR A 1 87 ? -8.805 15.094 9.289 1 98.19 87 TYR A O 1
ATOM 698 N N . VAL A 1 88 ? -8.812 17.312 9.703 1 98.06 88 VAL A N 1
ATOM 699 C CA . VAL A 1 88 ? -7.531 17.578 9.062 1 98.06 88 VAL A CA 1
ATOM 700 C C . VAL A 1 88 ? -6.449 17.766 10.117 1 98.06 88 VAL A C 1
ATOM 702 O O . VAL A 1 88 ? -6.668 18.438 11.125 1 98.06 88 VAL A O 1
ATOM 705 N N . VAL A 1 89 ? -5.363 17.125 9.93 1 98.12 89 VAL A N 1
ATOM 706 C CA . VAL A 1 89 ? -4.168 17.312 10.75 1 98.12 89 VAL A CA 1
ATOM 707 C C . VAL A 1 89 ? -3.066 17.953 9.914 1 98.12 89 VAL A C 1
ATOM 709 O O . VAL A 1 89 ? -2.666 17.422 8.875 1 98.12 89 VAL A O 1
ATOM 712 N N . LEU A 1 90 ? -2.605 19.062 10.375 1 96.38 90 LEU A N 1
ATOM 713 C CA . LEU A 1 90 ? -1.524 19.797 9.711 1 96.38 90 LEU A CA 1
ATOM 714 C C . LEU A 1 90 ? -0.242 19.719 10.531 1 96.38 90 LEU A C 1
ATOM 716 O O . LEU A 1 90 ? -0.268 19.922 11.75 1 96.38 90 LEU A O 1
ATOM 720 N N . LYS A 1 91 ? 0.774 19.391 9.867 1 95 91 LYS A N 1
ATOM 721 C CA . LYS A 1 91 ? 2.098 19.422 10.484 1 95 91 LYS A CA 1
ATOM 722 C C . LYS A 1 91 ? 3.084 20.203 9.625 1 95 91 LYS A C 1
ATOM 724 O O . LYS A 1 91 ? 2.838 20.422 8.43 1 95 91 LYS A O 1
ATOM 729 N N . SER A 1 92 ? 4.121 20.703 10.258 1 90.5 92 SER A N 1
ATOM 730 C CA . SER A 1 92 ? 5.223 21.359 9.562 1 90.5 92 SER A CA 1
ATOM 731 C C . SER A 1 92 ? 6.543 20.641 9.82 1 90.5 92 SER A C 1
ATOM 733 O O . SER A 1 92 ? 6.816 20.219 10.953 1 90.5 92 SER A O 1
ATOM 735 N N . GLY A 1 93 ? 7.203 20.344 8.773 1 86.56 93 GLY A N 1
ATOM 736 C CA . GLY A 1 93 ? 8.484 19.688 8.914 1 86.56 93 GLY A CA 1
ATOM 737 C C . GLY A 1 93 ? 9.094 19.266 7.59 1 86.56 93 GLY A C 1
ATOM 738 O O . GLY A 1 93 ? 8.453 19.375 6.543 1 86.56 93 GLY A O 1
ATOM 739 N N . SER A 1 94 ? 10.359 18.797 7.672 1 85 94 SER A N 1
ATOM 740 C CA . SER A 1 94 ? 11.109 18.5 6.457 1 85 94 SER A CA 1
ATOM 741 C C . SER A 1 94 ? 11.008 17.031 6.09 1 85 94 SER A C 1
ATOM 743 O O . SER A 1 94 ? 11.367 16.641 4.98 1 85 94 SER A O 1
ATOM 745 N N . LYS A 1 95 ? 10.461 16.203 6.945 1 90.44 95 LYS A N 1
ATOM 746 C CA . LYS A 1 95 ? 10.359 14.773 6.684 1 90.44 95 LYS A CA 1
ATOM 747 C C . LYS A 1 95 ? 8.914 14.297 6.816 1 90.44 95 LYS A C 1
ATOM 749 O O . LYS A 1 95 ? 8.516 13.797 7.871 1 90.44 95 LYS A O 1
ATOM 754 N N . PRO A 1 96 ? 8.195 14.375 5.805 1 92.75 96 PRO A N 1
ATOM 755 C CA . PRO A 1 96 ? 6.781 14.008 5.852 1 92.75 96 PRO A CA 1
ATOM 756 C C . PRO A 1 96 ? 6.555 12.57 6.316 1 92.75 96 PRO A C 1
ATOM 758 O O . PRO A 1 96 ? 5.578 12.289 7.012 1 92.75 96 PRO A O 1
ATOM 761 N N . GLU A 1 97 ? 7.441 11.664 5.961 1 93.19 97 GLU A N 1
ATOM 762 C CA . GLU A 1 97 ? 7.289 10.266 6.348 1 93.19 97 GLU A CA 1
ATOM 763 C C . GLU A 1 97 ? 7.305 10.109 7.863 1 93.19 97 GLU A C 1
ATOM 765 O O . GLU A 1 97 ? 6.523 9.336 8.422 1 93.19 97 GLU A O 1
ATOM 770 N N . ASP A 1 98 ? 8.188 10.852 8.555 1 94.75 98 ASP A N 1
ATOM 771 C CA . ASP A 1 98 ? 8.25 10.805 10.016 1 94.75 98 ASP A CA 1
ATOM 772 C C . ASP A 1 98 ? 6.973 11.359 10.641 1 94.75 98 ASP A C 1
ATOM 774 O O . ASP A 1 98 ? 6.469 10.812 11.625 1 94.75 98 ASP A O 1
ATOM 778 N N . LEU A 1 99 ? 6.508 12.359 10.023 1 96.75 99 LEU A N 1
ATOM 779 C CA . LEU A 1 99 ? 5.312 13.008 10.547 1 96.75 99 LEU A CA 1
ATOM 780 C C . LEU A 1 99 ? 4.082 12.125 10.344 1 96.75 99 LEU A C 1
ATOM 782 O O . LEU A 1 99 ? 3.215 12.055 11.211 1 96.75 99 LEU A O 1
ATOM 786 N N . ILE A 1 100 ? 4.004 11.461 9.258 1 97.31 100 ILE A N 1
ATOM 787 C CA . ILE A 1 100 ? 2.904 10.531 9.016 1 97.31 100 ILE A CA 1
ATOM 788 C C . ILE A 1 100 ? 2.932 9.414 10.055 1 97.31 100 ILE A C 1
ATOM 790 O O . ILE A 1 100 ? 1.905 9.102 10.664 1 97.31 100 ILE A O 1
ATOM 794 N N . ASN A 1 101 ? 4.09 8.891 10.305 1 96.12 101 ASN A N 1
ATOM 795 C CA . ASN A 1 101 ? 4.223 7.836 11.305 1 96.12 101 ASN A CA 1
ATOM 796 C C . ASN A 1 101 ? 3.824 8.32 12.688 1 96.12 101 ASN A C 1
ATOM 798 O O . ASN A 1 101 ? 3.184 7.594 13.453 1 96.12 101 ASN A O 1
ATOM 802 N N . GLN A 1 102 ? 4.203 9.531 12.969 1 97.56 102 GLN A N 1
ATOM 803 C CA . GLN A 1 102 ? 3.834 10.133 14.242 1 97.56 102 GLN A CA 1
ATOM 804 C C . GLN A 1 102 ? 2.318 10.242 14.383 1 97.56 102 GLN A C 1
ATOM 806 O O . GLN A 1 102 ? 1.757 9.891 15.422 1 97.56 102 GLN A O 1
ATOM 811 N N . VAL A 1 103 ? 1.682 10.688 13.367 1 98.12 103 VAL A N 1
ATOM 812 C CA . VAL A 1 103 ? 0.235 10.875 13.398 1 98.12 103 VAL A CA 1
ATOM 813 C C . VAL A 1 103 ? -0.461 9.516 13.477 1 98.12 103 VAL A C 1
ATOM 815 O O . VAL A 1 103 ? -1.49 9.375 14.141 1 98.12 103 VAL A O 1
ATOM 818 N N . VAL A 1 104 ? 0.082 8.539 12.828 1 97.56 104 VAL A N 1
ATOM 819 C CA . VAL A 1 104 ? -0.463 7.184 12.898 1 97.56 104 VAL A CA 1
ATOM 820 C C . VAL A 1 104 ? -0.518 6.719 14.352 1 97.56 104 VAL A C 1
ATOM 822 O O . VAL A 1 104 ? -1.529 6.168 14.797 1 97.56 104 VAL A O 1
ATOM 825 N N . ASP A 1 105 ? 0.479 7.02 15.07 1 96.81 105 ASP A N 1
ATOM 826 C CA . ASP A 1 105 ? 0.552 6.625 16.469 1 96.81 105 ASP A CA 1
ATOM 827 C C . ASP A 1 105 ? -0.384 7.473 17.328 1 96.81 105 ASP A C 1
ATOM 829 O O . ASP A 1 105 ? -1.181 6.938 18.109 1 96.81 105 ASP A O 1
ATOM 833 N N . GLU A 1 106 ? -0.323 8.75 17.125 1 97.81 106 GLU A N 1
ATOM 834 C CA . GLU A 1 106 ? -1.058 9.695 17.969 1 97.81 106 GLU A CA 1
ATOM 835 C C . GLU A 1 106 ? -2.564 9.523 17.797 1 97.81 106 GLU A C 1
ATOM 837 O O . GLU A 1 106 ? -3.324 9.688 18.75 1 97.81 106 GLU A O 1
ATOM 842 N N . GLU A 1 107 ? -2.953 9.18 16.594 1 97.69 107 GLU A N 1
ATOM 843 C CA . GLU A 1 107 ? -4.379 9.141 16.281 1 97.69 107 GLU A CA 1
ATOM 844 C C . GLU A 1 107 ? -4.898 7.711 16.234 1 97.69 107 GLU A C 1
ATOM 846 O O . GLU A 1 107 ? -6.066 7.477 15.922 1 97.69 107 GLU A O 1
ATOM 851 N N . ASN A 1 108 ? -4.012 6.707 16.453 1 97.12 108 ASN A N 1
ATOM 852 C CA . ASN A 1 108 ? -4.371 5.293 16.391 1 97.12 108 ASN A CA 1
ATOM 853 C C . ASN A 1 108 ? -4.969 4.926 15.039 1 97.12 108 ASN A C 1
ATOM 855 O O . ASN A 1 108 ? -6.031 4.301 14.969 1 97.12 108 ASN A O 1
ATOM 859 N N . VAL A 1 109 ? -4.312 5.371 14.016 1 97.62 109 VAL A N 1
ATOM 860 C CA . VAL A 1 109 ? -4.707 5.094 12.641 1 97.62 109 VAL A CA 1
ATOM 861 C C . VAL A 1 109 ? -4.492 3.615 12.328 1 97.62 109 VAL A C 1
ATOM 863 O O . VAL A 1 109 ? -3.471 3.035 12.711 1 97.62 109 VAL A O 1
ATOM 866 N N . ASN A 1 110 ? -5.43 3.043 11.547 1 96.44 110 ASN A N 1
ATOM 867 C CA . ASN A 1 110 ? -5.355 1.62 11.234 1 96.44 110 ASN A CA 1
ATOM 868 C C . ASN A 1 110 ? -4.848 1.385 9.812 1 96.44 110 ASN A C 1
ATOM 870 O O . ASN A 1 110 ? -4.445 0.271 9.469 1 96.44 110 ASN A O 1
ATOM 874 N N . HIS A 1 111 ? -4.871 2.391 9.039 1 97.62 111 HIS A N 1
ATOM 875 C CA . HIS A 1 111 ? -4.504 2.248 7.633 1 97.62 111 HIS A CA 1
ATOM 876 C C . HIS A 1 111 ? -4.152 3.598 7.016 1 97.62 111 HIS A C 1
ATOM 878 O O . HIS A 1 111 ? -4.832 4.598 7.266 1 97.62 111 HIS A O 1
ATOM 884 N N . VAL A 1 112 ? -3.09 3.602 6.223 1 97.94 112 VAL A N 1
ATOM 885 C CA . VAL A 1 112 ? -2.664 4.832 5.566 1 97.94 112 VAL A CA 1
ATOM 886 C C . VAL A 1 112 ? -2.883 4.711 4.059 1 97.94 112 VAL A C 1
ATOM 888 O O . VAL A 1 112 ? -2.586 3.674 3.463 1 97.94 112 VAL A O 1
ATOM 891 N N . PHE A 1 113 ? -3.371 5.793 3.453 1 97.94 113 PHE A N 1
ATOM 892 C CA . PHE A 1 113 ? -3.586 5.887 2.014 1 97.94 113 PHE A CA 1
ATOM 893 C C . PHE A 1 113 ? -2.803 7.055 1.427 1 97.94 113 PHE A C 1
ATOM 895 O O . PHE A 1 113 ? -2.863 8.172 1.943 1 97.94 113 PHE A O 1
ATOM 902 N N . MET A 1 114 ? -2.074 6.746 0.344 1 95.31 114 MET A N 1
ATOM 903 C CA . MET A 1 114 ? -1.261 7.762 -0.319 1 95.31 114 MET A CA 1
ATOM 904 C C . MET A 1 114 ? -1.286 7.578 -1.833 1 95.31 114 MET A C 1
ATOM 906 O O . MET A 1 114 ? -1.507 6.469 -2.322 1 95.31 114 MET A O 1
ATOM 910 N N . GLY A 1 115 ? -1.088 8.734 -2.492 1 91.94 115 GLY A N 1
ATOM 911 C CA . GLY A 1 115 ? -0.949 8.68 -3.939 1 91.94 115 GLY A CA 1
ATOM 912 C C . GLY A 1 115 ? 0.494 8.602 -4.398 1 91.94 115 GLY A C 1
ATOM 913 O O . GLY A 1 115 ? 1.416 8.789 -3.602 1 91.94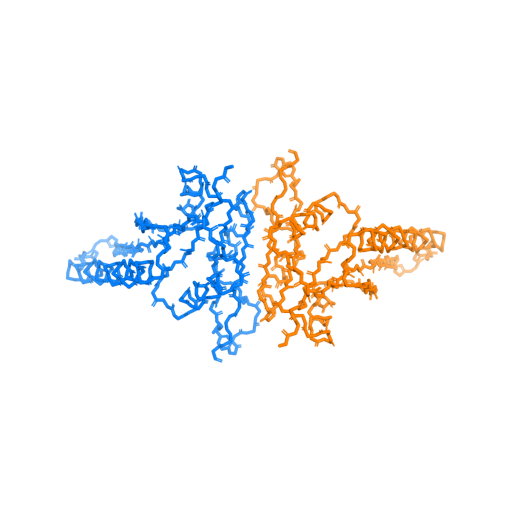 115 GLY A O 1
ATOM 914 N N . THR A 1 116 ? 0.628 8.18 -5.668 1 81.31 116 THR A N 1
ATOM 915 C CA . THR A 1 116 ? 1.947 8.219 -6.293 1 81.31 116 THR A CA 1
ATOM 916 C C . THR A 1 116 ? 1.931 9.086 -7.547 1 81.31 116 THR A C 1
ATOM 918 O O . THR A 1 116 ? 0.898 9.203 -8.211 1 81.31 116 THR A O 1
ATOM 921 N N . ARG A 1 117 ? 2.984 9.891 -7.699 1 65.38 117 ARG A N 1
ATOM 922 C CA . ARG A 1 117 ? 3.119 10.734 -8.883 1 65.38 117 ARG A CA 1
ATOM 923 C C . ARG A 1 117 ? 3.438 9.898 -10.117 1 65.38 117 ARG A C 1
ATOM 925 O O . ARG A 1 117 ? 4.164 8.906 -10.031 1 65.38 117 ARG A O 1
ATOM 932 N N . ASP A 1 118 ? 2.502 9.953 -11.18 1 55.22 118 ASP A N 1
ATOM 933 C CA . ASP A 1 118 ? 2.895 9.344 -12.445 1 55.22 118 ASP A CA 1
ATOM 934 C C . ASP A 1 118 ? 4.035 10.125 -13.094 1 55.22 118 ASP A C 1
ATOM 936 O O . ASP A 1 118 ? 3.867 11.289 -13.469 1 55.22 118 ASP A O 1
ATOM 940 N N . LEU A 1 119 ? 5.137 10.328 -12.609 1 47.88 119 LEU A N 1
ATOM 941 C CA . LEU A 1 119 ? 5.941 11.133 -13.523 1 47.88 119 LEU A CA 1
ATOM 942 C C . LEU A 1 119 ? 5.973 10.5 -14.914 1 47.88 119 LEU A C 1
ATOM 944 O O . LEU A 1 119 ? 5.938 9.273 -15.047 1 47.88 119 LEU A O 1
ATOM 948 N N . GLY A 1 120 ? 5.461 11.125 -15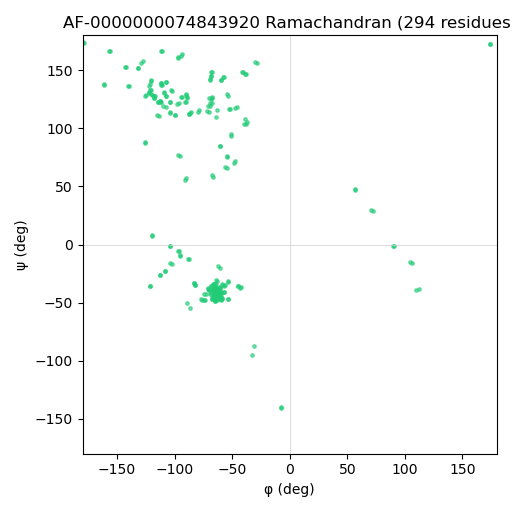.906 1 44.16 120 GLY A N 1
ATOM 949 C CA . GLY A 1 120 ? 5.66 10.711 -17.281 1 44.16 120 GLY A CA 1
ATOM 950 C C . GLY A 1 120 ? 6.664 9.586 -17.438 1 44.16 120 GLY A C 1
ATOM 951 O O . GLY A 1 120 ? 6.938 8.867 -16.469 1 44.16 120 GLY A O 1
ATOM 952 N N . SER A 1 121 ? 7.578 9.766 -18.703 1 39.09 121 SER A N 1
ATOM 953 C CA . SER A 1 121 ? 8.68 8.977 -19.234 1 39.09 121 SER A CA 1
ATOM 954 C C . SER A 1 121 ? 9.617 8.5 -18.125 1 39.09 121 SER A C 1
ATOM 956 O O . SER A 1 121 ? 10.672 7.926 -18.406 1 39.09 121 SER A O 1
ATOM 958 N N . ILE A 1 122 ? 9.875 9.266 -17.109 1 44.59 122 ILE A N 1
ATOM 959 C CA . ILE A 1 122 ? 11.078 8.812 -16.422 1 44.59 122 ILE A CA 1
ATOM 960 C C . ILE A 1 122 ? 10.852 7.414 -15.859 1 44.59 122 ILE A C 1
ATOM 962 O O . ILE A 1 122 ? 9.906 7.184 -15.109 1 44.59 122 ILE A O 1
ATOM 966 N N . GLN A 1 123 ? 11.555 6.43 -16.312 1 42.59 123 GLN A N 1
ATOM 967 C CA . GLN A 1 123 ? 11.625 4.973 -16.234 1 42.59 123 GLN A CA 1
ATOM 968 C C . GLN A 1 123 ? 11.172 4.465 -14.867 1 42.59 123 GLN A C 1
ATOM 970 O O . GLN A 1 123 ? 10.344 3.557 -14.781 1 42.59 123 GLN A O 1
ATOM 975 N N . ARG A 1 124 ? 12.117 4.172 -13.773 1 44.84 124 ARG A N 1
ATOM 976 C CA . ARG A 1 124 ? 12.297 3.18 -12.711 1 44.84 124 ARG A CA 1
ATOM 977 C C . ARG A 1 124 ? 11.531 3.574 -11.453 1 44.84 124 ARG A C 1
ATOM 979 O O . ARG A 1 124 ? 11.156 2.713 -10.656 1 44.84 124 ARG A O 1
ATOM 986 N N . ALA A 1 125 ? 11.758 4.902 -10.852 1 49.62 125 ALA A N 1
ATOM 987 C CA . ALA A 1 125 ? 11.492 5.062 -9.422 1 49.62 125 ALA A CA 1
ATOM 988 C C . ALA A 1 125 ? 10.047 5.488 -9.18 1 49.62 125 ALA A C 1
ATOM 990 O O . ALA A 1 125 ? 9.75 6.684 -9.086 1 49.62 125 ALA A O 1
ATOM 991 N N . PHE A 1 126 ? 8.898 4.836 -9.578 1 53.47 126 PHE A N 1
ATOM 992 C CA . PHE A 1 126 ? 7.473 5.109 -9.734 1 53.47 126 PHE A CA 1
ATOM 993 C C . PHE A 1 126 ? 6.84 5.453 -8.391 1 53.47 126 PHE A C 1
ATOM 995 O O . PHE A 1 126 ? 5.773 6.07 -8.336 1 53.47 126 PHE A O 1
ATOM 1002 N N . VAL A 1 127 ? 7.328 5.195 -7.406 1 60.97 127 VAL A N 1
ATOM 1003 C CA . VAL A 1 127 ? 6.695 5.523 -6.129 1 60.97 127 VAL A CA 1
ATOM 1004 C C . VAL A 1 127 ? 7.438 6.684 -5.473 1 60.97 127 VAL A C 1
ATOM 1006 O O . VAL A 1 127 ? 8.664 6.75 -5.516 1 60.97 127 VAL A O 1
ATOM 1009 N N . GLY A 1 128 ? 6.77 7.824 -5.242 1 72.12 128 GLY A N 1
ATOM 1010 C CA . GLY A 1 128 ? 7.355 8.953 -4.531 1 72.12 128 GLY A CA 1
ATOM 1011 C C . GLY A 1 128 ? 8.195 8.539 -3.34 1 72.12 128 GLY A C 1
ATOM 1012 O O . GLY A 1 128 ? 8.016 7.449 -2.793 1 72.12 128 GLY A O 1
ATOM 1013 N N . SER A 1 129 ? 9.125 9.305 -3.135 1 80.12 129 SER A N 1
ATOM 1014 C CA . SER A 1 129 ? 10.062 9.078 -2.043 1 80.12 129 SER A CA 1
ATOM 1015 C C . SER A 1 129 ? 9.344 8.977 -0.705 1 80.12 129 SER A C 1
ATOM 1017 O O . SER A 1 129 ? 9.68 8.125 0.125 1 80.12 129 SER A O 1
ATOM 1019 N N . VAL A 1 130 ? 8.289 9.734 -0.553 1 87.38 130 VAL A N 1
ATOM 1020 C CA . VAL A 1 130 ? 7.59 9.734 0.727 1 87.38 130 VAL A CA 1
ATOM 1021 C C . VAL A 1 130 ? 6.738 8.477 0.849 1 87.38 130 VAL A C 1
ATOM 1023 O O . VAL A 1 130 ? 6.766 7.797 1.879 1 87.38 130 VAL A O 1
ATOM 1026 N N . SER A 1 131 ? 5.992 8.18 -0.209 1 90.06 131 SER A N 1
ATOM 1027 C CA . SER A 1 131 ? 5.145 6.992 -0.152 1 90.06 131 SER A CA 1
ATOM 1028 C C . SER A 1 131 ? 5.973 5.73 0.057 1 90.06 131 SER A C 1
ATOM 1030 O O . SER A 1 131 ? 5.566 4.832 0.796 1 90.06 131 SER A O 1
ATOM 1032 N N . THR A 1 132 ? 7.117 5.699 -0.531 1 84.94 132 THR A N 1
ATOM 1033 C CA . THR A 1 132 ? 8.008 4.555 -0.36 1 84.94 132 THR A CA 1
ATOM 1034 C C . THR A 1 132 ? 8.516 4.473 1.077 1 84.94 132 THR A C 1
ATOM 1036 O O . THR A 1 132 ? 8.508 3.398 1.682 1 84.94 132 THR A O 1
ATOM 1039 N N . ALA A 1 133 ? 8.906 5.59 1.561 1 87.25 133 ALA A N 1
ATOM 1040 C CA . ALA A 1 133 ? 9.43 5.637 2.924 1 87.25 133 ALA A CA 1
ATOM 1041 C C . ALA A 1 133 ? 8.359 5.23 3.936 1 87.25 133 ALA A C 1
ATOM 1043 O O . ALA A 1 133 ? 8.648 4.504 4.891 1 87.25 133 ALA A O 1
ATOM 1044 N N . VAL A 1 134 ? 7.188 5.672 3.73 1 91.94 134 VAL A N 1
ATOM 1045 C CA . VAL A 1 134 ? 6.094 5.332 4.637 1 91.94 134 VAL A CA 1
ATOM 1046 C C . VAL A 1 134 ? 5.773 3.846 4.523 1 91.94 134 VAL A C 1
ATOM 1048 O O . VAL A 1 134 ? 5.594 3.162 5.535 1 91.94 134 VAL A O 1
ATOM 1051 N N . ALA A 1 135 ? 5.66 3.383 3.328 1 90 135 ALA A N 1
ATOM 1052 C CA . ALA A 1 135 ? 5.383 1.963 3.127 1 90 135 ALA A CA 1
ATOM 1053 C C . ALA A 1 135 ? 6.402 1.097 3.863 1 90 135 ALA A C 1
ATOM 1055 O O . ALA A 1 135 ? 6.062 0.033 4.383 1 90 135 ALA A O 1
ATOM 1056 N N . ARG A 1 136 ? 7.52 1.595 3.938 1 85.62 136 ARG A N 1
ATOM 1057 C CA . ARG A 1 136 ? 8.609 0.843 4.551 1 85.62 136 ARG A CA 1
ATOM 1058 C C . ARG A 1 136 ? 8.562 0.962 6.07 1 85.62 136 ARG A C 1
ATOM 1060 O O . ARG A 1 136 ? 8.812 -0.014 6.785 1 85.62 136 ARG A O 1
ATOM 1067 N N . SER A 1 137 ? 8.156 2.084 6.551 1 87.88 137 SER A N 1
ATOM 1068 C CA . SER A 1 137 ? 8.414 2.375 7.957 1 87.88 137 SER A CA 1
ATOM 1069 C C . SER A 1 137 ? 7.125 2.312 8.773 1 87.88 137 SER A C 1
ATOM 1071 O O . SER A 1 137 ? 7.172 2.191 10 1 87.88 137 SER A O 1
ATOM 1073 N N . CYS A 1 138 ? 6.062 2.48 8.133 1 92.81 138 CYS A N 1
ATOM 1074 C CA . CYS A 1 138 ? 4.805 2.592 8.859 1 92.81 138 CYS A CA 1
ATOM 1075 C C . CYS A 1 138 ? 4.434 1.268 9.516 1 92.81 138 CYS A C 1
ATOM 1077 O O . CYS A 1 138 ? 4.586 0.206 8.906 1 92.81 138 CYS A O 1
ATOM 1079 N N . LYS A 1 139 ? 3.838 1.322 10.664 1 91.12 139 LYS A N 1
ATOM 1080 C CA . LYS A 1 139 ? 3.533 0.113 11.422 1 91.12 139 LYS A CA 1
ATOM 1081 C C . LYS A 1 139 ? 2.178 -0.461 11.016 1 91.12 139 LYS A C 1
ATOM 1083 O O . LYS A 1 139 ? 1.83 -1.578 11.406 1 91.12 139 LYS A O 1
ATOM 1088 N N . VAL A 1 140 ? 1.396 0.298 10.289 1 94.56 140 VAL A N 1
ATOM 1089 C CA . VAL A 1 140 ? 0.085 -0.166 9.852 1 94.56 140 VAL A CA 1
ATOM 1090 C C . VAL A 1 140 ? 0.09 -0.377 8.336 1 94.56 140 VAL A C 1
ATOM 1092 O O . VAL A 1 140 ? 1.005 0.073 7.645 1 94.56 140 VAL A O 1
ATOM 1095 N N . PRO A 1 141 ? -0.899 -1.031 7.805 1 95.62 141 PRO A N 1
ATOM 1096 C CA . PRO A 1 141 ? -0.975 -1.207 6.355 1 95.62 141 PRO A CA 1
ATOM 1097 C C . PRO A 1 141 ? -0.985 0.12 5.598 1 95.62 141 PRO A C 1
ATOM 1099 O O . PRO A 1 141 ? -1.547 1.106 6.082 1 95.62 141 PRO A O 1
ATOM 1102 N N . VAL A 1 142 ? -0.345 0.102 4.461 1 96.06 142 VAL A N 1
ATOM 1103 C CA . VAL A 1 142 ? -0.279 1.275 3.596 1 96.06 142 VAL A CA 1
ATOM 1104 C C . VAL A 1 142 ? -0.786 0.918 2.201 1 96.06 142 VAL A C 1
ATOM 1106 O O . VAL A 1 142 ? -0.366 -0.085 1.618 1 96.06 142 VAL A O 1
ATOM 1109 N N . THR A 1 143 ? -1.718 1.707 1.706 1 97.12 143 THR A N 1
ATOM 1110 C CA . THR A 1 143 ? -2.158 1.58 0.321 1 97.12 143 THR A CA 1
ATOM 1111 C C . THR A 1 143 ? -1.578 2.703 -0.535 1 97.12 143 THR A C 1
ATOM 1113 O O . THR A 1 143 ? -1.766 3.883 -0.23 1 97.12 143 THR A O 1
ATOM 1116 N N . ILE A 1 144 ? -0.899 2.297 -1.507 1 94.88 144 ILE A N 1
ATOM 1117 C CA . ILE A 1 144 ? -0.377 3.225 -2.504 1 94.88 144 ILE A CA 1
ATOM 1118 C C . ILE A 1 144 ? -1.278 3.217 -3.736 1 94.88 144 ILE A C 1
ATOM 1120 O O . ILE A 1 144 ? -1.314 2.234 -4.48 1 94.88 144 ILE A O 1
ATOM 1124 N N . VAL A 1 145 ? -1.957 4.316 -3.945 1 94.75 145 VAL A N 1
ATOM 1125 C CA . VAL A 1 145 ? -2.91 4.441 -5.043 1 94.75 145 VAL A CA 1
ATOM 1126 C C . VAL A 1 145 ? -2.197 4.965 -6.289 1 94.75 145 VAL A C 1
ATOM 1128 O O . VAL A 1 145 ? -1.426 5.926 -6.211 1 94.75 145 VAL A O 1
ATOM 1131 N N . LYS A 1 146 ? -2.475 4.18 -7.383 1 86.56 146 LYS A N 1
ATOM 1132 C CA . LYS A 1 146 ? -1.807 4.52 -8.633 1 86.56 146 LYS A CA 1
ATOM 1133 C C . LYS A 1 146 ? -2.713 5.359 -9.531 1 86.56 146 LYS A C 1
ATOM 1135 O O . LYS A 1 146 ? -3.908 5.082 -9.648 1 86.56 146 LYS A O 1
ATOM 1140 N N . ILE A 1 147 ? -2.232 6.527 -9.836 1 66.94 147 ILE A N 1
ATOM 1141 C CA . ILE A 1 147 ? -3.082 7.344 -10.695 1 66.94 147 ILE A CA 1
ATOM 1142 C C . ILE A 1 147 ? -2.391 7.57 -12.039 1 66.94 147 ILE A C 1
ATOM 1144 O O . ILE A 1 147 ? -1.187 7.828 -12.086 1 66.94 147 ILE A O 1
ATOM 1148 N N . LYS A 1 148 ? -2.951 6.988 -13.008 1 56.97 148 LYS A N 1
ATOM 1149 C CA . LYS A 1 148 ? -2.518 7.32 -14.359 1 56.97 148 LYS A CA 1
ATOM 1150 C C . LYS A 1 148 ? -2.979 8.719 -14.758 1 56.97 148 LYS A C 1
ATOM 1152 O O . LYS A 1 148 ? -4.082 9.141 -14.398 1 56.97 148 LYS A O 1
ATOM 1157 N N . GLU A 1 149 ? -2.139 9.648 -14.977 1 47.16 149 GLU A N 1
ATOM 1158 C CA . GLU A 1 149 ? -2.568 10.898 -15.594 1 47.16 149 GLU A CA 1
ATOM 1159 C C . GLU A 1 149 ? -3.377 10.633 -16.859 1 47.16 149 GLU A C 1
ATOM 1161 O O . GLU A 1 149 ? -3.189 9.617 -17.531 1 47.16 149 GLU A O 1
ATOM 1166 N N . MET B 1 1 ? -18.688 -3.664 -13.258 1 77.62 1 MET B N 1
ATOM 1167 C CA . MET B 1 1 ? -17.547 -4.559 -13.438 1 77.62 1 MET B CA 1
ATOM 1168 C C . MET B 1 1 ? -17.109 -5.156 -12.102 1 77.62 1 MET B C 1
ATOM 1170 O O . MET B 1 1 ? -17.25 -4.527 -11.055 1 77.62 1 MET B O 1
ATOM 1174 N N . VAL B 1 2 ? -16.781 -6.504 -12.016 1 91 2 VAL B N 1
ATOM 1175 C CA . VAL B 1 2 ? -16.406 -7.223 -10.805 1 91 2 VAL B CA 1
ATOM 1176 C C . VAL B 1 2 ? -15.016 -6.762 -10.352 1 91 2 VAL B C 1
ATOM 1178 O O . VAL B 1 2 ? -14.102 -6.617 -11.164 1 91 2 VAL B O 1
ATOM 1181 N N . ARG B 1 3 ? -14.891 -6.332 -9.133 1 95.88 3 ARG B N 1
ATOM 1182 C CA . ARG B 1 3 ? -13.57 -6.043 -8.57 1 95.88 3 ARG B CA 1
ATOM 1183 C C . ARG B 1 3 ? -12.75 -7.316 -8.406 1 95.88 3 ARG B C 1
ATOM 1185 O O . ARG B 1 3 ? -13.242 -8.312 -7.871 1 95.88 3 ARG B O 1
ATOM 1192 N N . LYS B 1 4 ? -11.539 -7.312 -8.969 1 98.56 4 LYS B N 1
ATOM 1193 C CA . LYS B 1 4 ? -10.625 -8.445 -8.867 1 98.56 4 LYS B CA 1
ATOM 1194 C C . LYS B 1 4 ? -9.344 -8.055 -8.133 1 98.56 4 LYS B C 1
ATOM 1196 O O . LYS B 1 4 ? -8.672 -7.098 -8.523 1 98.56 4 LYS B O 1
ATOM 1201 N N . HIS B 1 5 ? -9.031 -8.805 -7.113 1 98.69 5 HIS B N 1
ATOM 1202 C CA . HIS B 1 5 ? -7.895 -8.492 -6.25 1 98.69 5 HIS B CA 1
ATOM 1203 C C . HIS B 1 5 ? -6.875 -9.625 -6.242 1 98.69 5 HIS B C 1
ATOM 1205 O O . HIS B 1 5 ? -7.25 -10.797 -6.254 1 98.69 5 HIS B O 1
ATOM 1211 N N . LEU B 1 6 ? -5.613 -9.234 -6.234 1 98.81 6 LEU B N 1
ATOM 1212 C CA . LEU B 1 6 ? -4.531 -10.211 -6.164 1 98.81 6 LEU B CA 1
ATOM 1213 C C . LEU B 1 6 ? -3.877 -10.195 -4.785 1 98.81 6 LEU B C 1
ATOM 1215 O O . LEU B 1 6 ? -3.504 -9.133 -4.281 1 98.81 6 LEU B O 1
ATOM 1219 N N . VAL B 1 7 ? -3.785 -11.328 -4.203 1 98.56 7 VAL B N 1
ATOM 1220 C CA . VAL B 1 7 ? -3.037 -11.5 -2.961 1 98.56 7 VAL B CA 1
ATOM 1221 C C . VAL B 1 7 ? -1.827 -12.398 -3.207 1 98.56 7 VAL B C 1
ATOM 1223 O O . VAL B 1 7 ? -1.975 -13.539 -3.648 1 98.56 7 VAL B O 1
ATOM 1226 N N . ALA B 1 8 ? -0.666 -11.859 -2.902 1 97.38 8 ALA B N 1
ATOM 1227 C CA . ALA B 1 8 ? 0.565 -12.617 -3.109 1 97.38 8 ALA B CA 1
ATOM 1228 C C . ALA B 1 8 ? 0.917 -13.445 -1.873 1 97.38 8 ALA B C 1
ATOM 1230 O O . ALA B 1 8 ? 1.039 -12.898 -0.772 1 97.38 8 ALA B O 1
ATOM 1231 N N . LEU B 1 9 ? 1.121 -14.734 -2.061 1 95.5 9 LEU B N 1
ATOM 1232 C CA . LEU B 1 9 ? 1.489 -15.648 -0.987 1 95.5 9 LEU B CA 1
ATOM 1233 C C . LEU B 1 9 ? 2.82 -16.328 -1.287 1 95.5 9 LEU B C 1
ATOM 1235 O O . LEU B 1 9 ? 3.049 -16.781 -2.41 1 95.5 9 LEU B O 1
ATOM 1239 N N . ASP B 1 10 ? 3.689 -16.344 -0.286 1 89.81 10 ASP B N 1
ATOM 1240 C CA . ASP B 1 10 ? 4.969 -17.016 -0.486 1 89.81 10 ASP B CA 1
ATOM 1241 C C . ASP B 1 10 ? 5.152 -18.156 0.508 1 89.81 10 ASP B C 1
ATOM 1243 O O . ASP B 1 10 ? 6.25 -18.703 0.643 1 89.81 10 ASP B O 1
ATOM 1247 N N . GLY B 1 11 ? 4.117 -18.5 1.275 1 88.12 11 GLY B N 1
ATOM 1248 C CA . GLY B 1 11 ? 4.156 -19.594 2.232 1 88.12 11 GLY B CA 1
ATOM 1249 C C . GLY B 1 11 ? 4.609 -19.156 3.615 1 88.12 11 GLY B C 1
ATOM 1250 O O . GLY B 1 11 ? 4.719 -19.984 4.523 1 88.12 11 GLY B O 1
ATOM 1251 N N . LYS B 1 12 ? 4.941 -17.859 3.805 1 87.25 12 LYS B N 1
ATOM 1252 C CA . LYS B 1 12 ? 5.363 -17.344 5.102 1 87.25 12 LYS B CA 1
ATOM 1253 C C . LYS B 1 12 ? 4.199 -16.688 5.836 1 87.25 12 LYS B C 1
ATOM 1255 O O . LYS B 1 12 ? 3.176 -16.375 5.227 1 87.25 12 LYS B O 1
ATOM 1260 N N . PHE B 1 13 ? 4.32 -16.547 7.023 1 86.25 13 PHE B N 1
ATOM 1261 C CA . PHE B 1 13 ? 3.254 -16.094 7.902 1 86.25 13 PHE B CA 1
ATOM 1262 C C . PHE B 1 13 ? 2.811 -14.68 7.523 1 86.25 13 PHE B C 1
ATOM 1264 O O . PHE B 1 13 ? 1.618 -14.367 7.539 1 86.25 13 PHE B O 1
ATOM 1271 N N . HIS B 1 14 ? 3.721 -13.805 7.117 1 86.69 14 HIS B N 1
ATOM 1272 C CA . HIS B 1 14 ? 3.355 -12.43 6.797 1 86.69 14 HIS B CA 1
ATOM 1273 C C . HIS B 1 14 ? 2.428 -12.375 5.59 1 86.69 14 HIS B C 1
ATOM 1275 O O . HIS B 1 14 ? 1.531 -11.531 5.527 1 86.69 14 HIS B O 1
ATOM 1281 N N . ALA B 1 15 ? 2.635 -13.234 4.641 1 90.69 15 ALA B N 1
ATOM 1282 C CA . ALA B 1 15 ? 1.771 -13.289 3.463 1 90.69 15 ALA B CA 1
ATOM 1283 C C . ALA B 1 15 ? 0.391 -13.828 3.818 1 90.69 15 ALA B C 1
ATOM 1285 O O . ALA B 1 15 ? -0.624 -13.352 3.311 1 90.69 15 ALA B O 1
ATOM 1286 N N . GLU B 1 16 ? 0.351 -14.812 4.695 1 92.19 16 GLU B N 1
ATOM 1287 C CA . GLU B 1 16 ? -0.923 -15.359 5.156 1 92.19 16 GLU B CA 1
ATOM 1288 C C . GLU B 1 16 ? -1.721 -14.305 5.93 1 92.19 16 GLU B C 1
ATOM 1290 O O . GLU B 1 16 ? -2.941 -14.219 5.781 1 92.19 16 GLU B O 1
ATOM 1295 N N . ARG B 1 17 ? -1.036 -13.594 6.672 1 92.31 17 ARG B N 1
ATOM 1296 C CA . ARG B 1 17 ? -1.687 -12.523 7.418 1 92.31 17 ARG B CA 1
ATOM 1297 C C . ARG B 1 17 ? -2.238 -11.453 6.477 1 92.31 17 ARG B C 1
ATOM 1299 O O . ARG B 1 17 ? -3.287 -10.867 6.746 1 92.31 17 ARG B O 1
ATOM 1306 N N . ALA B 1 18 ? -1.506 -11.219 5.418 1 95.19 18 ALA B N 1
ATOM 1307 C CA . ALA B 1 18 ? -2.008 -10.273 4.418 1 95.19 18 ALA B CA 1
ATOM 1308 C C . ALA B 1 18 ? -3.318 -10.766 3.811 1 95.19 18 ALA B C 1
ATOM 1310 O O . ALA B 1 18 ? -4.23 -9.969 3.57 1 95.19 18 ALA B O 1
ATOM 1311 N N . PHE B 1 19 ? -3.385 -12.031 3.604 1 96.5 19 PHE B N 1
ATOM 1312 C CA . PHE B 1 19 ? -4.609 -12.617 3.064 1 96.5 19 PHE B CA 1
ATOM 1313 C C . PHE B 1 19 ? -5.758 -12.477 4.055 1 96.5 19 PHE B C 1
ATOM 1315 O O . PHE B 1 19 ? -6.852 -12.039 3.689 1 96.5 19 PHE B O 1
ATOM 1322 N N . ASP B 1 20 ? -5.504 -12.781 5.297 1 95.12 20 ASP B N 1
ATOM 1323 C CA . ASP B 1 20 ? -6.516 -12.641 6.336 1 95.12 20 ASP B CA 1
ATOM 1324 C C . ASP B 1 20 ? -6.965 -11.188 6.469 1 95.12 20 ASP B C 1
ATOM 1326 O O . ASP B 1 20 ? -8.164 -10.906 6.57 1 95.12 20 ASP B O 1
ATOM 1330 N N . TRP B 1 21 ? -6.008 -10.328 6.457 1 95.88 21 TRP B N 1
ATOM 1331 C CA . TRP B 1 21 ? -6.309 -8.906 6.547 1 95.88 21 TRP B CA 1
ATOM 1332 C C . TRP B 1 21 ? -7.195 -8.461 5.387 1 95.88 21 TRP B C 1
ATOM 1334 O O . TRP B 1 21 ? -8.172 -7.734 5.59 1 95.88 21 TRP B O 1
ATOM 1344 N N . TYR B 1 22 ? -6.789 -8.891 4.156 1 97.38 22 TYR B N 1
ATOM 1345 C CA . TYR B 1 22 ? -7.57 -8.586 2.965 1 97.38 22 TYR B CA 1
ATOM 1346 C C . TYR B 1 22 ? -9.016 -9.031 3.131 1 97.38 22 TYR B C 1
ATOM 1348 O O . TYR B 1 22 ? -9.945 -8.25 2.895 1 97.38 22 TYR B O 1
ATOM 1356 N N . LEU B 1 23 ? -9.211 -10.195 3.588 1 96.75 23 LEU B N 1
ATOM 1357 C CA . LEU B 1 23 ? -10.555 -10.75 3.715 1 96.75 23 LEU B CA 1
ATOM 1358 C C . LEU B 1 23 ? -11.359 -9.984 4.762 1 96.75 23 LEU B C 1
ATOM 1360 O O . LEU B 1 23 ? -12.562 -9.773 4.59 1 96.75 23 LEU B O 1
ATOM 1364 N N . GLU B 1 24 ? -10.703 -9.531 5.77 1 94.62 24 GLU B N 1
ATOM 1365 C CA . GLU B 1 24 ? -11.375 -8.883 6.887 1 94.62 24 GLU B CA 1
ATOM 1366 C C . GLU B 1 24 ? -11.648 -7.406 6.586 1 94.62 24 GLU B C 1
ATOM 1368 O O . GLU B 1 24 ? -12.664 -6.855 7.012 1 94.62 24 GLU B O 1
ATOM 1373 N N . ASN B 1 25 ? -10.773 -6.801 5.855 1 95.38 25 ASN B N 1
ATOM 1374 C CA . ASN B 1 25 ? -10.805 -5.34 5.816 1 95.38 25 ASN B CA 1
ATOM 1375 C C . ASN B 1 25 ? -11.219 -4.824 4.445 1 95.38 25 ASN B C 1
ATOM 1377 O O . ASN B 1 25 ? -11.75 -3.719 4.328 1 95.38 25 ASN B O 1
ATOM 1381 N N . PHE B 1 26 ? -10.969 -5.621 3.404 1 97.12 26 PHE B N 1
ATOM 1382 C CA . PHE B 1 26 ? -11.141 -5.031 2.082 1 97.12 26 PHE B CA 1
ATOM 1383 C C . PHE B 1 26 ? -12.164 -5.82 1.27 1 97.12 26 PHE B C 1
ATOM 1385 O O . PHE B 1 26 ? -12.961 -5.234 0.53 1 97.12 26 PHE B O 1
ATOM 1392 N N . TYR B 1 27 ? -12.219 -7.113 1.4 1 97.12 27 TYR B N 1
ATOM 1393 C CA . TYR B 1 27 ? -13.07 -7.977 0.596 1 97.12 27 TYR B CA 1
ATOM 1394 C C . TYR B 1 27 ? -14.539 -7.605 0.775 1 97.12 27 TYR B C 1
ATOM 1396 O O . TYR B 1 27 ? -14.977 -7.281 1.884 1 97.12 27 TYR B O 1
ATOM 1404 N N . ARG B 1 28 ? -15.281 -7.664 -0.299 1 95.94 28 ARG B N 1
ATOM 1405 C CA . ARG B 1 28 ? -16.734 -7.551 -0.34 1 95.94 28 ARG B CA 1
ATOM 1406 C C . ARG B 1 28 ? -17.344 -8.664 -1.179 1 95.94 28 ARG B C 1
ATOM 1408 O O . ARG B 1 28 ? -16.719 -9.156 -2.121 1 95.94 28 ARG B O 1
ATOM 1415 N N . ASP B 1 29 ? -18.531 -8.945 -0.772 1 95.44 29 ASP B N 1
ATOM 1416 C CA . ASP B 1 29 ? -19.25 -9.945 -1.566 1 95.44 29 ASP B CA 1
ATOM 1417 C C . ASP B 1 29 ? -19.281 -9.555 -3.041 1 95.44 29 ASP B C 1
ATOM 1419 O O . ASP B 1 29 ? -19.609 -8.414 -3.377 1 95.44 29 ASP B O 1
ATOM 1423 N N . GLY B 1 30 ? -18.859 -10.5 -3.822 1 96.31 30 GLY B N 1
ATOM 1424 C CA . GLY B 1 30 ? -18.859 -10.25 -5.254 1 96.31 30 GLY B CA 1
ATOM 1425 C C . GLY B 1 30 ? -17.453 -10.023 -5.809 1 96.31 30 GLY B C 1
ATOM 1426 O O . GLY B 1 30 ? -17.25 -10.102 -7.02 1 96.31 30 GLY B O 1
ATOM 1427 N N . ASP B 1 31 ? -16.531 -9.766 -4.977 1 97.88 31 ASP B N 1
ATOM 1428 C CA . ASP B 1 31 ? -15.141 -9.641 -5.414 1 97.88 31 ASP B CA 1
ATOM 1429 C C . ASP B 1 31 ? -14.586 -10.992 -5.879 1 97.88 31 ASP B C 1
ATOM 1431 O O . ASP B 1 31 ? -14.984 -12.039 -5.367 1 97.88 31 ASP B O 1
ATOM 1435 N N . GLU B 1 32 ? -13.711 -10.906 -6.809 1 98.62 32 GLU B N 1
ATOM 1436 C CA . GLU B 1 32 ? -12.945 -12.078 -7.215 1 98.62 32 GLU B CA 1
ATOM 1437 C C . GLU B 1 32 ? -11.5 -11.984 -6.73 1 98.62 32 GLU B C 1
ATOM 1439 O O . GLU B 1 32 ? -10.883 -10.922 -6.801 1 98.62 32 GLU B O 1
ATOM 1444 N N . VAL B 1 33 ? -11.008 -13.133 -6.277 1 98.62 33 VAL B N 1
ATOM 1445 C CA . VAL B 1 33 ? -9.688 -13.117 -5.652 1 98.62 33 VAL B CA 1
ATOM 1446 C C . VAL B 1 33 ? -8.727 -13.977 -6.461 1 98.62 33 VAL B C 1
ATOM 1448 O O . VAL B 1 33 ? -9.023 -15.133 -6.762 1 98.62 33 VAL B O 1
ATOM 1451 N N . VAL B 1 34 ? -7.59 -13.406 -6.82 1 98.75 34 VAL B N 1
ATOM 1452 C CA . VAL B 1 34 ? -6.477 -14.125 -7.422 1 98.75 34 VAL B CA 1
ATOM 1453 C C . VAL B 1 34 ? -5.371 -14.336 -6.387 1 98.75 34 VAL B C 1
ATOM 1455 O O . VAL B 1 34 ? -4.773 -13.367 -5.91 1 98.75 34 VAL B O 1
ATOM 1458 N N . ILE B 1 35 ? -5.16 -15.555 -6.055 1 98.5 35 ILE B N 1
ATOM 1459 C CA . ILE B 1 35 ? -4.039 -15.883 -5.18 1 98.5 35 ILE B CA 1
ATOM 1460 C C . ILE B 1 35 ? -2.803 -16.188 -6.023 1 98.5 35 ILE B C 1
ATOM 1462 O O . ILE B 1 35 ? -2.822 -17.094 -6.863 1 98.5 35 ILE B O 1
ATOM 1466 N N . PHE B 1 36 ? -1.752 -15.422 -5.758 1 98.44 36 PHE B N 1
ATOM 1467 C CA . PHE B 1 36 ? -0.549 -15.562 -6.57 1 98.44 36 PHE B CA 1
ATOM 1468 C C . PHE B 1 36 ? 0.588 -16.172 -5.758 1 98.44 36 PHE B C 1
ATOM 1470 O O . PHE B 1 36 ? 0.803 -15.789 -4.605 1 98.44 36 PHE B O 1
ATOM 1477 N N . HIS B 1 37 ? 1.276 -17.078 -6.363 1 97 37 HIS B N 1
ATOM 1478 C CA . HIS B 1 37 ? 2.523 -17.594 -5.816 1 97 37 HIS B CA 1
ATOM 1479 C C . HIS B 1 37 ? 3.561 -17.797 -6.914 1 97 37 HIS B C 1
ATOM 1481 O O . HIS B 1 37 ? 3.236 -18.312 -7.992 1 97 37 HIS B O 1
ATOM 1487 N N . CYS B 1 38 ? 4.77 -17.375 -6.59 1 94.06 38 CYS B N 1
ATOM 1488 C CA . CYS B 1 38 ? 5.895 -17.594 -7.492 1 94.06 38 CYS B CA 1
ATOM 1489 C C . CYS B 1 38 ? 6.895 -18.578 -6.898 1 94.06 38 CYS B C 1
ATOM 1491 O O . CYS B 1 38 ? 7.367 -18.391 -5.777 1 94.06 38 CYS B O 1
ATOM 1493 N N . SER B 1 39 ? 7.156 -19.609 -7.594 1 87.5 39 SER B N 1
ATOM 1494 C CA . SER B 1 39 ? 8.211 -20.547 -7.215 1 87.5 39 SER B CA 1
ATOM 1495 C C . SER B 1 39 ? 9.562 -20.125 -7.777 1 87.5 39 SER B C 1
ATOM 1497 O O . SER B 1 39 ? 9.672 -19.797 -8.961 1 87.5 39 SER B O 1
ATOM 1499 N N . GLN B 1 40 ? 10.445 -19.734 -6.812 1 74.56 40 GLN B N 1
ATOM 1500 C CA . GLN B 1 40 ? 11.789 -19.375 -7.258 1 74.56 40 GLN B CA 1
ATOM 1501 C C . GLN B 1 40 ? 12.688 -20.609 -7.352 1 74.56 40 GLN B C 1
ATOM 1503 O O . GLN B 1 40 ? 12.727 -21.422 -6.426 1 74.56 40 GLN B O 1
ATOM 1508 N N . PHE B 1 41 ? 13.117 -20.984 -8.562 1 61.47 41 PHE B N 1
ATOM 1509 C CA . PHE B 1 41 ? 14.141 -22.016 -8.719 1 61.47 41 PHE B CA 1
ATOM 1510 C C . PHE B 1 41 ? 15.516 -21.391 -8.906 1 61.47 41 PHE B C 1
ATOM 1512 O O . PHE B 1 41 ? 15.703 -20.547 -9.789 1 61.47 41 PHE B O 1
ATOM 1519 N N . GLU B 1 42 ? 16.078 -20.906 -7.715 1 54.12 42 GLU B N 1
ATOM 1520 C CA . GLU B 1 42 ? 17.469 -20.5 -7.949 1 54.12 42 GLU B CA 1
ATOM 1521 C C . GLU B 1 42 ? 18.281 -21.641 -8.555 1 54.12 42 GLU B C 1
ATOM 1523 O O . GLU B 1 42 ? 18.5 -22.672 -7.895 1 54.12 42 GLU B O 1
ATOM 1528 N N . LEU B 1 43 ? 18.125 -21.938 -9.766 1 49.78 43 LEU B N 1
ATOM 1529 C CA . LEU B 1 43 ? 19.156 -22.844 -10.281 1 49.78 43 LEU B CA 1
ATOM 1530 C C . LEU B 1 43 ? 20.547 -22.281 -10.047 1 49.78 43 LEU B C 1
ATOM 1532 O O . LEU B 1 43 ? 20.969 -21.328 -10.719 1 49.78 43 LEU B O 1
ATOM 1536 N N . HIS B 1 44 ? 20.891 -22.188 -8.773 1 49.84 44 HIS B N 1
ATOM 1537 C CA . HIS B 1 44 ? 22.312 -21.906 -8.672 1 49.84 44 HIS B CA 1
ATOM 1538 C C . HIS B 1 44 ? 23.125 -22.844 -9.57 1 49.84 44 HIS B C 1
ATOM 1540 O O . HIS B 1 44 ? 23.312 -24.016 -9.234 1 49.84 44 HIS B O 1
ATOM 1546 N N . VAL B 1 45 ? 23.062 -22.656 -10.852 1 47 45 VAL B N 1
ATOM 1547 C CA . VAL B 1 45 ? 24.047 -23.359 -11.656 1 47 45 VAL B CA 1
ATOM 1548 C C . VAL B 1 45 ? 25.453 -23.094 -11.102 1 47 45 VAL B C 1
ATOM 1550 O O . VAL B 1 45 ? 25.828 -21.953 -10.891 1 47 45 VAL B O 1
ATOM 1553 N N . GLY B 1 46 ? 25.922 -23.938 -10.266 1 48.41 46 GLY B N 1
ATOM 1554 C CA . GLY B 1 46 ? 27.297 -23.875 -9.797 1 48.41 46 GLY B CA 1
ATOM 1555 C C . GLY B 1 46 ? 28.25 -23.25 -10.805 1 48.41 46 GLY B C 1
ATOM 1556 O O . GLY B 1 46 ? 27.875 -23.047 -11.969 1 48.41 46 GLY B O 1
ATOM 1557 N N . LEU B 1 47 ? 29.359 -22.719 -10.375 1 51.53 47 LEU B N 1
ATOM 1558 C CA . LEU B 1 47 ? 30.469 -22.234 -11.203 1 51.53 47 LEU B CA 1
ATOM 1559 C C . LEU B 1 47 ? 30.688 -23.156 -12.391 1 51.53 47 LEU B C 1
ATOM 1561 O O . LEU B 1 47 ? 30.406 -24.359 -12.32 1 51.53 47 LEU B O 1
ATOM 1565 N N . PRO B 1 48 ? 31.094 -22.625 -13.477 1 51.19 48 PRO B N 1
ATOM 1566 C CA . PRO B 1 48 ? 31.656 -23.453 -14.547 1 51.19 48 PRO B CA 1
ATOM 1567 C C . PRO B 1 48 ? 32.656 -24.469 -14.031 1 51.19 48 PRO B C 1
ATOM 1569 O O . PRO B 1 48 ? 33.562 -24.109 -13.266 1 51.19 48 PRO B O 1
ATOM 1572 N N . GLY B 1 49 ? 32.312 -25.719 -14.242 1 57.22 49 GLY B N 1
ATOM 1573 C CA . GLY B 1 49 ? 33.125 -26.844 -13.844 1 57.22 49 GLY B CA 1
ATOM 1574 C C . GLY B 1 49 ? 32.531 -27.641 -12.695 1 57.22 49 GLY B C 1
ATOM 1575 O O . GLY B 1 49 ? 33.062 -28.703 -12.344 1 57.22 49 GLY B O 1
ATOM 1576 N N . MET B 1 50 ? 31.984 -26.859 -11.82 1 55.66 50 MET B N 1
ATOM 1577 C CA . MET B 1 50 ? 31.5 -27.672 -10.703 1 55.66 50 MET B CA 1
ATOM 1578 C C . MET B 1 50 ? 30.172 -28.359 -11.062 1 55.66 50 MET B C 1
ATOM 1580 O O . MET B 1 50 ? 29.281 -27.734 -11.641 1 55.66 50 MET B O 1
ATOM 1584 N N . ALA B 1 51 ? 30.156 -29.609 -11.125 1 56.88 51 ALA B N 1
ATOM 1585 C CA . ALA B 1 51 ? 29.078 -30.547 -11.398 1 56.88 51 ALA B CA 1
ATOM 1586 C C . ALA B 1 51 ? 27.781 -30.094 -10.727 1 56.88 51 ALA B C 1
ATOM 1588 O O . ALA B 1 51 ? 27.797 -29.656 -9.57 1 56.88 51 ALA B O 1
ATOM 1589 N N . VAL B 1 52 ? 26.922 -29.672 -11.508 1 60.91 52 VAL B N 1
ATOM 1590 C CA . VAL B 1 52 ? 25.578 -29.438 -10.984 1 60.91 52 VAL B CA 1
ATOM 1591 C C . VAL B 1 52 ? 25.203 -30.562 -10.008 1 60.91 52 VAL B C 1
ATOM 1593 O O . VAL B 1 52 ? 25.344 -31.75 -10.328 1 60.91 52 VAL B O 1
ATOM 1596 N N . ASN B 1 53 ? 25.266 -30.203 -8.734 1 69.56 53 ASN B N 1
ATOM 1597 C CA . ASN B 1 53 ? 24.766 -31.203 -7.805 1 69.56 53 ASN B CA 1
ATOM 1598 C C . ASN B 1 53 ? 23.297 -31.516 -8.055 1 69.56 53 ASN B C 1
ATOM 1600 O O . ASN B 1 53 ? 22.422 -30.797 -7.594 1 69.56 53 ASN B O 1
ATOM 1604 N N . VAL B 1 54 ? 23.094 -32.438 -9.008 1 74.19 54 VAL B N 1
ATOM 1605 C CA . VAL B 1 54 ? 21.781 -32.875 -9.477 1 74.19 54 VAL B CA 1
ATOM 1606 C C . VAL B 1 54 ? 20.859 -33.125 -8.281 1 74.19 54 VAL B C 1
ATOM 1608 O O . VAL B 1 54 ? 19.672 -32.812 -8.336 1 74.19 54 VAL B O 1
ATOM 1611 N N . GLU B 1 55 ? 21.484 -33.625 -7.227 1 76.75 55 GLU B N 1
ATOM 1612 C CA . GLU B 1 55 ? 20.672 -33.906 -6.047 1 76.75 55 GLU B CA 1
ATOM 1613 C C . GLU B 1 55 ? 20.188 -32.625 -5.387 1 76.75 55 GLU B C 1
ATOM 1615 O O . GLU B 1 55 ? 19.031 -32.562 -4.957 1 76.75 55 GLU B O 1
ATOM 1620 N N . ALA B 1 56 ? 21.078 -31.703 -5.309 1 75.12 56 ALA B N 1
ATOM 1621 C CA . ALA B 1 56 ? 20.719 -30.438 -4.691 1 75.12 56 ALA B CA 1
ATOM 1622 C C . ALA B 1 56 ? 19.641 -29.719 -5.5 1 75.12 56 ALA B C 1
ATOM 1624 O O . ALA B 1 56 ? 18.688 -29.172 -4.938 1 75.12 56 ALA B O 1
ATOM 1625 N N . VAL B 1 57 ? 19.688 -29.875 -6.742 1 75.5 57 VAL B N 1
ATOM 1626 C CA . VAL B 1 57 ? 18.719 -29.234 -7.629 1 75.5 57 VAL B CA 1
ATOM 1627 C C . VAL B 1 57 ? 17.375 -29.969 -7.531 1 75.5 57 VAL B C 1
ATOM 1629 O O . VAL B 1 57 ? 16.312 -29.344 -7.469 1 75.5 57 VAL B O 1
ATOM 1632 N N . SER B 1 58 ? 17.5 -31.219 -7.512 1 80.12 58 SER B N 1
ATOM 1633 C CA . SER B 1 58 ? 16.281 -32.031 -7.414 1 80.12 58 SER B CA 1
ATOM 1634 C C . SER B 1 58 ? 15.531 -31.734 -6.117 1 80.12 58 SER B C 1
ATOM 1636 O O . SER B 1 58 ? 14.297 -31.641 -6.113 1 80.12 58 SER B O 1
ATOM 1638 N N . LYS B 1 59 ? 16.234 -31.578 -5.082 1 82.06 59 LYS B N 1
ATOM 1639 C CA . LYS B 1 59 ? 15.625 -31.297 -3.785 1 82.06 59 LYS B CA 1
ATOM 1640 C C . LYS B 1 59 ? 14.961 -29.922 -3.785 1 82.06 59 LYS B C 1
ATOM 1642 O O . LYS B 1 59 ? 13.875 -29.75 -3.238 1 82.06 59 LYS B O 1
ATOM 1647 N N . GLN B 1 60 ? 15.555 -28.984 -4.402 1 79.31 60 GLN B N 1
ATOM 1648 C CA . GLN B 1 60 ? 15 -27.641 -4.465 1 79.31 60 GLN B CA 1
ATOM 1649 C C . GLN B 1 60 ? 13.703 -27.609 -5.266 1 79.31 60 GLN B C 1
ATOM 1651 O O . GLN B 1 60 ? 12.7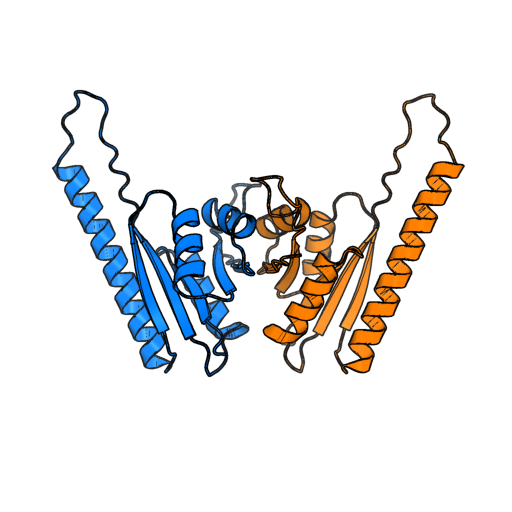42 -26.938 -4.875 1 79.31 60 GLN B O 1
ATOM 1656 N N . VAL B 1 61 ? 13.742 -28.312 -6.285 1 81.81 61 VAL B N 1
ATOM 1657 C CA . VAL B 1 61 ? 12.57 -28.375 -7.152 1 81.81 61 VAL B CA 1
ATOM 1658 C C . VAL B 1 61 ? 11.406 -29.031 -6.41 1 81.81 61 VAL B C 1
ATOM 1660 O O . VAL B 1 61 ? 10.273 -28.547 -6.465 1 81.81 61 VAL B O 1
ATOM 1663 N N . THR B 1 62 ? 11.773 -30.062 -5.746 1 84.81 62 THR B N 1
ATOM 1664 C CA . THR B 1 62 ? 10.742 -30.781 -5.004 1 84.81 62 THR B CA 1
ATOM 1665 C C . THR B 1 62 ? 10.172 -29.906 -3.889 1 84.81 62 THR B C 1
ATOM 1667 O O . THR B 1 62 ? 8.961 -29.875 -3.672 1 84.81 62 THR B O 1
ATOM 1670 N N . GLN B 1 63 ? 10.953 -29.266 -3.236 1 86.19 63 GLN B N 1
ATOM 1671 C CA . GLN B 1 63 ? 10.523 -28.391 -2.152 1 86.19 63 GLN B CA 1
ATOM 1672 C C . GLN B 1 63 ? 9.633 -27.266 -2.678 1 86.19 63 GLN B C 1
ATOM 1674 O O . GLN B 1 63 ? 8.633 -26.906 -2.051 1 86.19 63 GLN B O 1
ATOM 1679 N N . ALA B 1 64 ? 10.047 -26.75 -3.756 1 86.12 64 ALA B N 1
ATOM 1680 C CA . ALA B 1 64 ? 9.258 -25.672 -4.371 1 86.12 64 ALA B CA 1
ATOM 1681 C C . ALA B 1 64 ? 7.879 -26.188 -4.789 1 86.12 64 ALA B C 1
ATOM 1683 O O . ALA B 1 64 ? 6.875 -25.5 -4.602 1 86.12 64 ALA B O 1
ATOM 1684 N N . LYS B 1 65 ? 7.891 -27.328 -5.316 1 88 65 LYS B N 1
ATOM 1685 C CA . LYS B 1 65 ? 6.633 -27.938 -5.738 1 88 65 LYS B CA 1
ATOM 1686 C C . LYS B 1 65 ? 5.723 -28.203 -4.547 1 88 65 LYS B C 1
ATOM 1688 O O . LYS B 1 65 ? 4.52 -27.938 -4.602 1 88 65 LYS B O 1
ATOM 1693 N N . ASP B 1 66 ? 6.305 -28.734 -3.578 1 91.19 66 ASP B N 1
ATOM 1694 C CA . ASP B 1 66 ? 5.539 -29.031 -2.373 1 91.19 66 ASP B CA 1
ATOM 1695 C C . ASP B 1 66 ? 4.957 -27.766 -1.76 1 91.19 66 ASP B C 1
ATOM 1697 O O . ASP B 1 66 ? 3.803 -27.75 -1.323 1 91.19 66 ASP B O 1
ATOM 1701 N N . LYS B 1 67 ? 5.707 -26.797 -1.74 1 91.81 67 LYS B N 1
ATOM 1702 C CA . LYS B 1 67 ? 5.25 -25.516 -1.2 1 91.81 67 LYS B CA 1
ATOM 1703 C C . LYS B 1 67 ? 4.102 -24.953 -2.029 1 91.81 67 LYS B C 1
ATOM 1705 O O . LYS B 1 67 ? 3.1 -24.484 -1.479 1 91.81 67 LYS B O 1
ATOM 1710 N N . ALA B 1 68 ? 4.262 -24.953 -3.24 1 93.25 68 ALA B N 1
ATOM 1711 C CA . ALA B 1 68 ? 3.223 -24.453 -4.141 1 93.25 68 ALA B CA 1
ATOM 1712 C C . ALA B 1 68 ? 1.92 -25.234 -3.953 1 93.25 68 ALA B C 1
ATOM 1714 O O . ALA B 1 68 ? 0.837 -24.641 -3.93 1 93.25 68 ALA B O 1
ATOM 1715 N N . GLU B 1 69 ? 2.074 -26.516 -3.811 1 94.38 69 GLU B N 1
ATOM 1716 C CA . GLU B 1 69 ? 0.901 -27.359 -3.613 1 94.38 69 GLU B CA 1
ATOM 1717 C C . GLU B 1 69 ? 0.206 -27.031 -2.293 1 94.38 69 GLU B C 1
ATOM 1719 O O . GLU B 1 69 ? -1.022 -26.953 -2.234 1 94.38 69 GLU B O 1
ATOM 1724 N N . ALA B 1 70 ? 0.974 -26.906 -1.312 1 95.56 70 ALA B N 1
ATOM 1725 C CA . ALA B 1 70 ? 0.418 -26.578 0 1 95.56 70 ALA B CA 1
ATOM 1726 C C . ALA B 1 70 ? -0.321 -25.25 -0.025 1 95.56 70 ALA B C 1
ATOM 1728 O O . ALA B 1 70 ? -1.43 -25.141 0.503 1 95.56 70 ALA B O 1
ATOM 1729 N N . ILE B 1 71 ? 0.278 -24.25 -0.638 1 94.44 71 ILE B N 1
ATOM 1730 C CA . ILE B 1 71 ? -0.337 -22.938 -0.75 1 94.44 71 ILE B CA 1
ATOM 1731 C C . ILE B 1 71 ? -1.644 -23.047 -1.532 1 94.44 71 ILE B C 1
ATOM 1733 O O . ILE B 1 71 ? -2.664 -22.484 -1.126 1 94.44 71 ILE B O 1
ATOM 1737 N N . THR B 1 72 ? -1.614 -23.766 -2.6 1 95.19 72 THR B N 1
ATOM 1738 C CA . THR B 1 72 ? -2.791 -23.938 -3.447 1 95.19 72 THR B CA 1
ATOM 1739 C C . THR B 1 72 ? -3.926 -24.594 -2.674 1 95.19 72 THR B C 1
ATOM 1741 O O . THR B 1 72 ? -5.062 -24.109 -2.689 1 95.19 72 THR B O 1
ATOM 1744 N N . GLN B 1 73 ? -3.58 -25.609 -1.985 1 96.81 73 GLN B N 1
ATOM 1745 C CA . GLN B 1 73 ? -4.598 -26.344 -1.249 1 96.81 73 GLN B CA 1
ATOM 1746 C C . GLN B 1 73 ? -5.215 -25.5 -0.147 1 96.81 73 GLN B C 1
ATOM 1748 O O . GLN B 1 73 ? -6.438 -25.406 -0.033 1 96.81 73 GLN B O 1
ATOM 1753 N N . LYS B 1 74 ? -4.398 -24.906 0.6 1 96.81 74 LYS B N 1
ATOM 1754 C CA . LYS B 1 74 ? -4.879 -24.078 1.71 1 96.81 74 LYS B CA 1
ATOM 1755 C C . LYS B 1 74 ? -5.727 -22.922 1.207 1 96.81 74 LYS B C 1
ATOM 1757 O O . LYS B 1 74 ? -6.797 -22.641 1.754 1 96.81 74 LYS B O 1
ATOM 1762 N N . ALA B 1 75 ? -5.258 -22.266 0.171 1 95.88 75 ALA B N 1
ATOM 1763 C CA . ALA B 1 75 ? -5.977 -21.125 -0.379 1 95.88 75 ALA B CA 1
ATOM 1764 C C . ALA B 1 75 ? -7.316 -21.547 -0.971 1 95.88 75 ALA B C 1
ATOM 1766 O O . ALA B 1 75 ? -8.344 -20.906 -0.729 1 95.88 75 ALA B O 1
ATOM 1767 N N . THR B 1 76 ? -7.293 -22.625 -1.73 1 96.75 76 THR B N 1
ATOM 1768 C CA . THR B 1 76 ? -8.508 -23.125 -2.359 1 96.75 76 THR B CA 1
ATOM 1769 C C . THR B 1 76 ? -9.539 -23.516 -1.303 1 96.75 76 THR B C 1
ATOM 1771 O O . THR B 1 76 ? -10.727 -23.219 -1.436 1 96.75 76 THR B O 1
ATOM 1774 N N . GLU B 1 77 ? -9.062 -24.109 -0.305 1 97.38 77 GLU B N 1
ATOM 1775 C CA . GLU B 1 77 ? -9.953 -24.516 0.78 1 97.38 77 GLU B CA 1
ATOM 1776 C C . GLU B 1 77 ? -10.562 -23.312 1.478 1 97.38 77 GLU B C 1
ATOM 1778 O O . GLU B 1 77 ? -11.758 -23.281 1.766 1 97.38 77 GLU B O 1
ATOM 1783 N N . THR B 1 78 ? -9.758 -22.359 1.771 1 96.5 78 THR B N 1
ATOM 1784 C CA . THR B 1 78 ? -10.234 -21.141 2.412 1 96.5 78 THR B CA 1
ATOM 1785 C C . THR B 1 78 ? -11.297 -20.453 1.557 1 96.5 78 THR B C 1
ATOM 1787 O O . THR B 1 78 ? -12.352 -20.078 2.059 1 96.5 78 THR B O 1
ATOM 1790 N N . LEU B 1 79 ? -11.047 -20.312 0.255 1 97.25 79 LEU B N 1
ATOM 1791 C CA . LEU B 1 79 ? -11.984 -19.672 -0.664 1 97.25 79 LEU B CA 1
ATOM 1792 C C . LEU B 1 79 ? -13.305 -20.453 -0.71 1 97.25 79 LEU B C 1
ATOM 1794 O O . LEU B 1 79 ? -14.375 -19.844 -0.643 1 97.25 79 LEU B O 1
ATOM 1798 N N . ARG B 1 80 ? -13.156 -21.781 -0.743 1 97.38 80 ARG B N 1
ATOM 1799 C CA . ARG B 1 80 ? -14.336 -22.641 -0.803 1 97.38 80 ARG B CA 1
ATOM 1800 C C . ARG B 1 80 ? -15.164 -22.516 0.473 1 97.38 80 ARG B C 1
ATOM 1802 O O . ARG B 1 80 ? -16.375 -22.297 0.416 1 97.38 80 ARG B O 1
ATOM 1809 N N . LEU B 1 81 ? -14.539 -22.594 1.577 1 97.31 81 LEU B N 1
ATOM 1810 C CA . LEU B 1 81 ? -15.219 -22.578 2.869 1 97.31 81 LEU B CA 1
ATOM 1811 C C . LEU B 1 81 ? -15.922 -21.234 3.098 1 97.31 81 LEU B C 1
ATOM 1813 O O . LEU B 1 81 ? -16.984 -21.188 3.713 1 97.31 81 LEU B O 1
ATOM 1817 N N . LYS B 1 82 ? -15.344 -20.234 2.545 1 97.06 82 LYS B N 1
ATOM 1818 C CA . LYS B 1 82 ? -15.898 -18.891 2.771 1 97.06 82 LYS B CA 1
ATOM 1819 C C . LYS B 1 82 ? -16.812 -18.484 1.626 1 97.06 82 LYS B C 1
ATOM 1821 O O . LYS B 1 82 ? -17.422 -17.406 1.662 1 97.06 82 LYS B O 1
ATOM 1826 N N . GLY B 1 83 ? -16.875 -19.297 0.598 1 97.62 83 GLY B N 1
ATOM 1827 C CA . GLY B 1 83 ? -17.734 -18.984 -0.546 1 97.62 83 GLY B CA 1
ATOM 1828 C C . GLY B 1 83 ? -17.203 -17.844 -1.389 1 97.62 83 GLY B C 1
ATOM 1829 O O . GLY B 1 83 ? -17.984 -17.062 -1.94 1 97.62 83 GLY B O 1
ATOM 1830 N N . ILE B 1 84 ? -15.945 -17.703 -1.388 1 98 84 ILE B N 1
ATOM 1831 C CA . ILE B 1 84 ? -15.32 -16.609 -2.113 1 98 84 ILE B CA 1
ATOM 1832 C C . ILE B 1 84 ? -14.906 -17.078 -3.508 1 98 84 ILE B C 1
ATOM 1834 O O . ILE B 1 84 ? -14.266 -18.109 -3.656 1 98 84 ILE B O 1
ATOM 1838 N N . LYS B 1 85 ? -15.336 -16.344 -4.512 1 98.19 85 LYS B N 1
ATOM 1839 C CA . LYS B 1 85 ? -14.898 -16.625 -5.879 1 98.19 85 LYS B CA 1
ATOM 1840 C C . LYS B 1 85 ? -13.422 -16.281 -6.055 1 98.19 85 LYS B C 1
ATOM 1842 O O . LYS B 1 85 ? -13 -15.156 -5.797 1 98.19 85 LYS B O 1
ATOM 1847 N N . GLY B 1 86 ? -12.641 -17.25 -6.438 1 98.31 86 GLY B N 1
ATOM 1848 C CA . GLY B 1 86 ? -11.219 -17.016 -6.652 1 98.31 86 GLY B CA 1
ATOM 1849 C C . GLY B 1 86 ? -10.469 -18.25 -7.129 1 98.31 86 GLY B C 1
ATOM 1850 O O . GLY B 1 86 ? -11.062 -19.312 -7.309 1 98.31 86 GLY B O 1
ATOM 1851 N N . TYR B 1 87 ? -9.227 -18.047 -7.461 1 98.19 87 TYR B N 1
ATOM 1852 C CA . TYR B 1 87 ? -8.367 -19.125 -7.938 1 98.19 87 TYR B CA 1
ATOM 1853 C C . TYR B 1 87 ? -6.898 -18.797 -7.695 1 98.19 87 TYR B C 1
ATOM 1855 O O . TYR B 1 87 ? -6.555 -17.656 -7.34 1 98.19 87 TYR B O 1
ATOM 1863 N N . VAL B 1 88 ? -6.066 -19.812 -7.832 1 98.06 88 VAL B N 1
ATOM 1864 C CA . VAL B 1 88 ? -4.629 -19.688 -7.602 1 98.06 88 VAL B CA 1
ATOM 1865 C C . VAL B 1 88 ? -3.896 -19.609 -8.938 1 98.06 88 VAL B C 1
ATOM 1867 O O . VAL B 1 88 ? -4.199 -20.359 -9.867 1 98.06 88 VAL B O 1
ATOM 1870 N N . VAL B 1 89 ? -3.025 -18.672 -9.047 1 98.12 89 VAL B N 1
ATOM 1871 C CA . VAL B 1 89 ? -2.117 -18.562 -10.188 1 98.12 89 VAL B CA 1
ATOM 1872 C C . VAL B 1 89 ? -0.686 -18.844 -9.734 1 98.12 89 VAL B C 1
ATOM 1874 O O . VAL B 1 89 ? -0.169 -18.172 -8.836 1 98.12 89 VAL B O 1
ATOM 1877 N N . LEU B 1 90 ? -0.089 -19.797 -10.344 1 96.38 90 LEU B N 1
ATOM 1878 C CA . LEU B 1 90 ? 1.294 -20.172 -10.062 1 96.38 90 LEU B CA 1
ATOM 1879 C C . LEU B 1 90 ? 2.209 -19.781 -11.219 1 96.38 90 LEU B C 1
ATOM 1881 O O . LEU B 1 90 ? 1.884 -20.031 -12.383 1 96.38 90 LEU B O 1
ATOM 1885 N N . LYS B 1 91 ? 3.234 -19.141 -10.875 1 95.06 91 LYS B N 1
ATOM 1886 C CA . LYS B 1 91 ? 4.277 -18.844 -11.852 1 95.06 91 LYS B CA 1
ATOM 1887 C C . LYS B 1 91 ? 5.648 -19.281 -11.352 1 95.06 91 LYS B C 1
ATOM 1889 O O . LYS B 1 91 ? 5.828 -19.516 -10.156 1 95.06 91 LYS B O 1
ATOM 1894 N N . SER B 1 92 ? 6.551 -19.484 -12.281 1 90.44 92 SER B N 1
ATOM 1895 C CA . SER B 1 92 ? 7.945 -19.781 -11.961 1 90.44 92 SER B CA 1
ATOM 1896 C C . SER B 1 92 ? 8.875 -18.734 -12.562 1 90.44 92 SER B C 1
ATOM 1898 O O . SER B 1 92 ? 8.68 -18.297 -13.703 1 90.44 92 SER B O 1
ATOM 1900 N N . GLY B 1 93 ? 9.703 -18.234 -11.742 1 86.44 93 GLY B N 1
ATOM 1901 C CA . GLY B 1 93 ? 10.648 -17.25 -12.227 1 86.44 93 GLY B CA 1
ATOM 1902 C C . GLY B 1 93 ? 11.484 -16.625 -11.117 1 86.44 93 GLY B C 1
ATOM 1903 O O . GLY B 1 93 ? 11.234 -16.875 -9.938 1 86.44 93 GLY B O 1
ATOM 1904 N N . SER B 1 94 ? 12.492 -15.82 -11.547 1 84.81 94 SER B N 1
ATOM 1905 C CA . SER B 1 94 ? 13.453 -15.273 -10.594 1 84.81 94 SER B CA 1
ATOM 1906 C C . SER B 1 94 ? 13.055 -13.875 -10.141 1 84.81 94 SER B C 1
ATOM 1908 O O . SER B 1 94 ? 13.586 -13.352 -9.156 1 84.81 94 SER B O 1
ATOM 1910 N N . LYS B 1 95 ? 12.07 -13.273 -10.766 1 90.44 95 LYS B N 1
ATOM 1911 C CA . LYS B 1 95 ? 11.656 -11.922 -10.414 1 90.44 95 LYS B CA 1
ATOM 1912 C C . LYS B 1 95 ? 10.164 -11.867 -10.094 1 90.44 95 LYS B C 1
ATOM 1914 O O . LYS B 1 95 ? 9.352 -11.547 -10.961 1 90.44 95 LYS B O 1
ATOM 1919 N N . PRO B 1 96 ? 9.82 -12.086 -8.922 1 92.62 96 PRO B N 1
ATOM 1920 C CA . PRO B 1 96 ? 8.406 -12.133 -8.547 1 92.62 96 PRO B CA 1
ATOM 1921 C C . PRO B 1 96 ? 7.668 -10.836 -8.867 1 92.62 96 PRO B C 1
ATOM 1923 O O . PRO B 1 96 ? 6.492 -10.867 -9.234 1 92.62 96 PRO B O 1
ATOM 1926 N N . GLU B 1 97 ? 8.328 -9.703 -8.758 1 93.19 97 GLU B N 1
ATOM 1927 C CA . GLU B 1 97 ? 7.688 -8.422 -9.023 1 93.19 97 GLU B CA 1
ATOM 1928 C C . GLU B 1 97 ? 7.219 -8.328 -10.469 1 93.19 97 GLU B C 1
ATOM 1930 O O . GLU B 1 97 ? 6.121 -7.832 -10.742 1 93.19 97 GLU B O 1
ATOM 1935 N N . ASP B 1 98 ? 8.031 -8.836 -11.414 1 94.81 98 ASP B N 1
ATOM 1936 C CA . ASP B 1 98 ? 7.648 -8.836 -12.82 1 94.81 98 ASP B CA 1
ATOM 1937 C C . ASP B 1 98 ? 6.453 -9.75 -13.07 1 94.81 98 ASP B C 1
ATOM 1939 O O . ASP B 1 98 ? 5.555 -9.414 -13.844 1 94.81 98 ASP B O 1
ATOM 1943 N N . LEU B 1 99 ? 6.488 -10.805 -12.391 1 96.75 99 LEU B N 1
ATOM 1944 C CA . LEU B 1 99 ? 5.418 -11.781 -12.57 1 96.75 99 LEU B CA 1
ATOM 1945 C C . LEU B 1 99 ? 4.109 -11.273 -11.977 1 96.75 99 LEU B C 1
ATOM 1947 O O . LEU B 1 99 ? 3.039 -11.477 -12.555 1 96.75 99 LEU B O 1
ATOM 1951 N N . ILE B 1 100 ? 4.172 -10.609 -10.883 1 97.31 100 ILE B N 1
ATOM 1952 C CA . ILE B 1 100 ? 2.98 -10.016 -10.297 1 97.31 100 ILE B CA 1
ATOM 1953 C C . ILE B 1 100 ? 2.389 -8.984 -11.25 1 97.31 100 ILE B C 1
ATOM 1955 O O . ILE B 1 100 ? 1.186 -8.992 -11.523 1 97.31 100 ILE B O 1
ATOM 1959 N N . ASN B 1 101 ? 3.23 -8.164 -11.805 1 96.12 101 ASN B N 1
ATOM 1960 C CA . ASN B 1 101 ? 2.768 -7.16 -12.758 1 96.12 101 ASN B CA 1
ATOM 1961 C C . ASN B 1 101 ? 2.133 -7.797 -13.984 1 96.12 101 ASN B C 1
ATOM 1963 O O . ASN B 1 101 ? 1.125 -7.309 -14.5 1 96.12 101 ASN B O 1
ATOM 1967 N N . GLN B 1 102 ? 2.727 -8.859 -14.398 1 97.56 102 GLN B N 1
ATOM 1968 C CA . GLN B 1 102 ? 2.186 -9.594 -15.539 1 97.56 102 GLN B CA 1
ATOM 1969 C C . GLN B 1 102 ? 0.791 -10.133 -15.234 1 97.56 102 GLN B C 1
ATOM 1971 O O . GLN B 1 102 ? -0.126 -9.992 -16.047 1 97.56 102 GLN B O 1
ATOM 1976 N N . VAL B 1 103 ? 0.633 -10.688 -14.102 1 98.12 103 VAL B N 1
ATOM 1977 C CA . VAL B 1 103 ? -0.647 -11.273 -13.719 1 98.12 103 VAL B CA 1
ATOM 1978 C C . VAL B 1 103 ? -1.686 -10.164 -13.531 1 98.12 103 VAL B C 1
ATOM 1980 O O . VAL B 1 103 ? -2.859 -10.352 -13.867 1 98.12 103 VAL B O 1
ATOM 1983 N N . VAL B 1 104 ? -1.278 -9.047 -13.039 1 97.56 104 VAL B N 1
ATOM 1984 C CA . VAL B 1 104 ? -2.172 -7.906 -12.883 1 97.56 104 VAL B CA 1
ATOM 1985 C C . VAL B 1 104 ? -2.773 -7.539 -14.242 1 97.56 104 VAL B C 1
ATOM 1987 O O . VAL B 1 104 ? -3.982 -7.309 -14.352 1 97.56 104 VAL B O 1
ATOM 1990 N N . ASP B 1 105 ? -1.986 -7.574 -15.234 1 96.81 105 ASP B N 1
ATOM 1991 C CA . ASP B 1 105 ? -2.438 -7.234 -16.578 1 96.81 105 ASP B CA 1
ATOM 1992 C C . ASP B 1 105 ? -3.311 -8.344 -17.156 1 96.81 105 ASP B C 1
ATOM 1994 O O . ASP B 1 105 ? -4.414 -8.086 -17.641 1 96.81 105 ASP B O 1
ATOM 1998 N N . GLU B 1 106 ? -2.842 -9.547 -17.031 1 97.81 106 GLU B N 1
ATOM 1999 C CA . GLU B 1 106 ? -3.496 -10.695 -17.656 1 97.81 106 GLU B CA 1
ATOM 2000 C C . GLU B 1 106 ? -4.875 -10.945 -17.047 1 97.81 106 GLU B C 1
ATOM 2002 O O . GLU B 1 106 ? -5.801 -11.352 -17.75 1 97.81 106 GLU B O 1
ATOM 2007 N N . GLU B 1 107 ? -4.969 -10.672 -15.781 1 97.69 107 GLU B N 1
ATOM 2008 C CA . GLU B 1 107 ? -6.195 -11.016 -15.062 1 97.69 107 GLU B CA 1
ATOM 2009 C C . GLU B 1 107 ? -7.055 -9.789 -14.812 1 97.69 107 GLU B C 1
ATOM 2011 O O . GLU B 1 107 ? -8.102 -9.875 -14.156 1 97.69 107 GLU B O 1
ATOM 2016 N N . ASN B 1 108 ? -6.594 -8.586 -15.234 1 97.12 108 ASN B N 1
ATOM 2017 C CA . ASN B 1 108 ? -7.301 -7.324 -15.008 1 97.12 108 ASN B CA 1
ATOM 2018 C C . ASN B 1 108 ? -7.559 -7.082 -13.523 1 97.12 108 ASN B C 1
ATOM 2020 O O . ASN B 1 108 ? -8.688 -6.777 -13.133 1 97.12 108 ASN B O 1
ATOM 2024 N N . VAL B 1 109 ? -6.523 -7.273 -12.758 1 97.62 109 VAL B N 1
ATOM 2025 C CA . VAL B 1 109 ? -6.562 -7.062 -11.312 1 97.62 109 VAL B CA 1
ATOM 2026 C C . VAL B 1 109 ? -6.691 -5.57 -11.008 1 97.62 109 VAL B C 1
ATOM 2028 O O . VAL B 1 109 ? -6.031 -4.742 -11.641 1 97.62 109 VAL B O 1
ATOM 2031 N N . ASN B 1 110 ? -7.496 -5.25 -9.961 1 96.5 110 ASN B N 1
ATOM 2032 C CA . ASN B 1 110 ? -7.738 -3.854 -9.609 1 96.5 110 ASN B CA 1
ATOM 2033 C C . ASN B 1 110 ? -6.914 -3.424 -8.398 1 96.5 110 ASN B C 1
ATOM 2035 O O . ASN B 1 110 ? -6.762 -2.23 -8.141 1 96.5 110 ASN B O 1
ATOM 2039 N N . HIS B 1 111 ? -6.426 -4.359 -7.707 1 97.69 111 HIS B N 1
ATOM 2040 C CA . HIS B 1 111 ? -5.723 -4.062 -6.469 1 97.69 111 HIS B CA 1
ATOM 2041 C C . HIS B 1 111 ? -4.844 -5.234 -6.039 1 97.69 111 HIS B C 1
ATOM 2043 O O . HIS B 1 111 ? -5.266 -6.395 -6.121 1 97.69 111 HIS B O 1
ATOM 2049 N N . VAL B 1 112 ? -3.645 -4.918 -5.586 1 97.94 112 VAL B N 1
ATOM 2050 C CA . VAL B 1 112 ? -2.725 -5.953 -5.133 1 97.94 112 VAL B CA 1
ATOM 2051 C C . VAL B 1 112 ? -2.521 -5.836 -3.621 1 97.94 112 VAL B C 1
ATOM 2053 O O . VAL B 1 112 ? -2.361 -4.73 -3.094 1 97.94 112 VAL B O 1
ATOM 2056 N N . PHE B 1 113 ? -2.486 -6.969 -2.951 1 97.94 113 PHE B N 1
ATOM 2057 C CA . PHE B 1 113 ? -2.236 -7.062 -1.517 1 97.94 113 PHE B CA 1
ATOM 2058 C C . PHE B 1 113 ? -1.022 -7.941 -1.235 1 97.94 113 PHE B C 1
ATOM 2060 O O . PHE B 1 113 ? -0.915 -9.047 -1.765 1 97.94 113 PHE B O 1
ATOM 2067 N N . MET B 1 114 ? -0.141 -7.398 -0.394 1 95.38 114 MET B N 1
ATOM 2068 C CA . MET B 1 114 ? 1.078 -8.117 -0.041 1 95.38 114 MET B CA 1
ATOM 2069 C C . MET B 1 114 ? 1.446 -7.887 1.42 1 95.38 114 MET B C 1
ATOM 2071 O O . MET B 1 114 ? 1.074 -6.863 2.002 1 95.38 114 MET B O 1
ATOM 2075 N N . GLY B 1 115 ? 2.148 -8.914 1.937 1 92.06 115 GLY B N 1
ATOM 2076 C CA . GLY B 1 115 ? 2.689 -8.75 3.277 1 92.06 115 GLY B CA 1
ATOM 2077 C C . GLY B 1 115 ? 4.117 -8.242 3.289 1 92.06 115 GLY B C 1
ATOM 2078 O O . GLY B 1 115 ? 4.77 -8.188 2.244 1 92.06 115 GLY B O 1
ATOM 2079 N N . THR B 1 116 ? 4.496 -7.766 4.477 1 81.12 116 THR B N 1
ATOM 2080 C CA . THR B 1 116 ? 5.895 -7.398 4.672 1 81.12 116 THR B CA 1
ATOM 2081 C C . THR B 1 116 ? 6.504 -8.188 5.828 1 81.12 116 THR B C 1
ATOM 2083 O O . THR B 1 116 ? 5.801 -8.57 6.762 1 81.12 116 THR B O 1
ATOM 2086 N N . ARG B 1 117 ? 7.7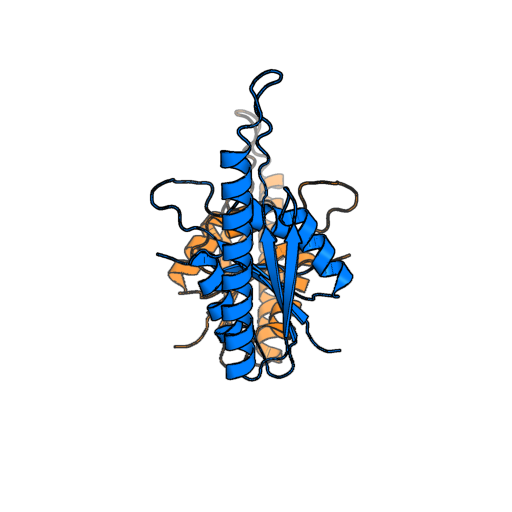23 -8.68 5.613 1 65.88 117 ARG B N 1
ATOM 2087 C CA . ARG B 1 117 ? 8.438 -9.414 6.648 1 65.88 117 ARG B CA 1
ATOM 2088 C C . ARG B 1 117 ? 8.859 -8.484 7.785 1 65.88 117 ARG B C 1
ATOM 2090 O O . ARG B 1 117 ? 9.203 -7.324 7.547 1 65.88 117 ARG B O 1
ATOM 2097 N N . ASP B 1 118 ? 8.352 -8.766 9.07 1 55.31 118 ASP B N 1
ATOM 2098 C CA . ASP B 1 118 ? 8.906 -8.039 10.203 1 55.31 118 ASP B CA 1
ATOM 2099 C C . ASP B 1 118 ? 10.367 -8.422 10.438 1 55.31 118 ASP B C 1
ATOM 2101 O O . ASP B 1 118 ? 10.664 -9.57 10.773 1 55.31 118 ASP B O 1
ATOM 2105 N N . LEU B 1 119 ? 11.281 -8.32 9.633 1 47.88 119 LEU B N 1
ATOM 2106 C CA . LEU B 1 119 ? 12.516 -8.812 10.227 1 47.88 119 LEU B CA 1
ATOM 2107 C C . LEU B 1 119 ? 12.766 -8.156 11.586 1 47.88 119 LEU B C 1
ATOM 2109 O O . LEU B 1 119 ? 12.406 -6.996 11.789 1 47.88 119 LEU B O 1
ATOM 2113 N N . GLY B 1 120 ? 12.789 -8.883 12.648 1 44.62 120 GLY B N 1
ATOM 2114 C CA . GLY B 1 120 ? 13.25 -8.383 13.93 1 44.62 120 GLY B CA 1
ATOM 2115 C C . GLY B 1 120 ? 13.867 -7 13.844 1 44.62 120 GLY B C 1
ATOM 2116 O O . GLY B 1 120 ? 13.617 -6.258 12.898 1 44.62 120 GLY B O 1
ATOM 2117 N N . SER B 1 121 ? 15.125 -6.867 14.742 1 39.59 121 SER B N 1
ATOM 2118 C CA . SER B 1 121 ? 16.062 -5.777 15.008 1 39.59 121 SER B CA 1
ATOM 2119 C C . SER B 1 121 ? 16.438 -5.051 13.719 1 39.59 121 SER B C 1
ATOM 2121 O O . SER B 1 121 ? 17.297 -4.168 13.727 1 39.59 121 SER B O 1
ATOM 2123 N N . ILE B 1 122 ? 16.594 -5.723 12.602 1 45.19 122 ILE B N 1
ATOM 2124 C CA . ILE B 1 122 ? 17.344 -4.953 11.625 1 45.19 122 ILE B CA 1
ATOM 2125 C C . ILE B 1 122 ? 16.562 -3.707 11.227 1 45.19 122 ILE B C 1
ATOM 2127 O O . ILE B 1 122 ? 15.422 -3.811 10.758 1 45.19 122 ILE B O 1
ATOM 2131 N N . GLN B 1 123 ? 16.938 -2.562 11.586 1 42.91 123 GLN B N 1
ATOM 2132 C CA . GLN B 1 123 ? 16.531 -1.161 11.594 1 42.91 123 GLN B CA 1
ATOM 2133 C C . GLN B 1 123 ? 15.656 -0.8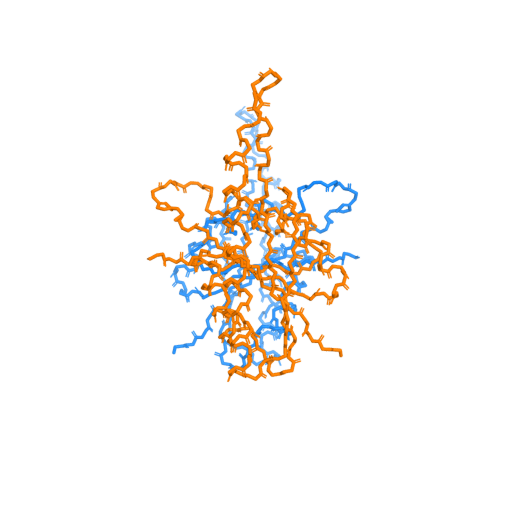34 10.391 1 42.91 123 GLN B C 1
ATOM 2135 O O . GLN B 1 123 ? 14.609 -0.198 10.531 1 42.91 123 GLN B O 1
ATOM 2140 N N . ARG B 1 124 ? 16.188 -0.424 9.102 1 45.66 124 ARG B N 1
ATOM 2141 C CA . ARG B 1 124 ? 15.828 0.522 8.055 1 45.66 124 ARG B CA 1
ATOM 2142 C C . ARG B 1 124 ? 14.891 -0.119 7.035 1 45.66 124 ARG B C 1
ATOM 2144 O O . ARG B 1 124 ? 14.148 0.579 6.344 1 45.66 124 ARG B O 1
ATOM 2151 N N . ALA B 1 125 ? 15.258 -1.428 6.43 1 49.78 125 ALA B N 1
ATOM 2152 C CA . ALA B 1 125 ? 14.68 -1.777 5.137 1 49.78 125 ALA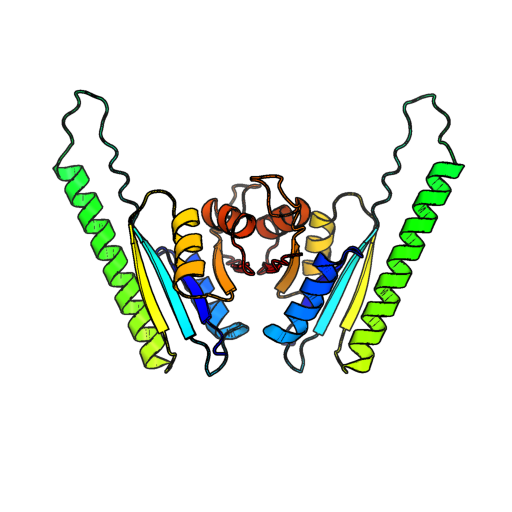 B CA 1
ATOM 2153 C C . ALA B 1 125 ? 13.375 -2.545 5.305 1 49.78 125 ALA B C 1
ATOM 2155 O O . ALA B 1 125 ? 13.367 -3.779 5.297 1 49.78 125 ALA B O 1
ATOM 2156 N N . PHE B 1 126 ? 12.25 -2.135 6.02 1 53.88 126 PHE B N 1
ATOM 2157 C CA . PHE B 1 126 ? 11.023 -2.711 6.566 1 53.88 126 PHE B CA 1
ATOM 2158 C C . PHE B 1 126 ? 10.164 -3.305 5.457 1 53.88 126 PHE B C 1
ATOM 2160 O O . PHE B 1 126 ? 9.328 -4.176 5.715 1 53.88 126 PHE B O 1
ATOM 2167 N N . VAL B 1 127 ? 10.312 -2.979 4.363 1 61.25 127 VAL B N 1
ATOM 2168 C CA . VAL B 1 127 ? 9.453 -3.516 3.311 1 61.25 127 VAL B CA 1
ATOM 2169 C C . VAL B 1 127 ? 10.258 -4.461 2.422 1 61.25 127 VAL B C 1
ATOM 2171 O O . VAL B 1 127 ? 11.422 -4.191 2.113 1 61.25 127 VAL B O 1
ATOM 2174 N N . GLY B 1 128 ? 9.883 -5.73 2.338 1 72.5 128 GLY B N 1
ATOM 2175 C CA . GLY B 1 128 ? 10.523 -6.684 1.445 1 72.5 128 GLY B CA 1
ATOM 2176 C C . GLY B 1 128 ? 10.836 -6.102 0.079 1 72.5 128 GLY B C 1
ATOM 2177 O O . GLY B 1 128 ? 10.211 -5.129 -0.346 1 72.5 128 GLY B O 1
ATOM 2178 N N . SER B 1 129 ? 11.836 -6.605 -0.416 1 80.25 129 SER B N 1
ATOM 2179 C CA . SER B 1 129 ? 12.32 -6.164 -1.722 1 80.25 129 SER B CA 1
ATOM 2180 C C . SER B 1 129 ? 11.234 -6.32 -2.787 1 80.25 129 SER B C 1
ATOM 2182 O O . SER B 1 129 ? 11.07 -5.445 -3.641 1 80.25 129 SER B O 1
ATOM 2184 N N . VAL B 1 130 ? 10.453 -7.352 -2.668 1 87.62 130 VAL B N 1
ATOM 2185 C CA . VAL B 1 130 ? 9.438 -7.598 -3.688 1 87.62 130 VAL B CA 1
ATOM 2186 C C . VAL B 1 130 ? 8.273 -6.625 -3.502 1 87.62 130 VAL B C 1
ATOM 2188 O O . VAL B 1 130 ? 7.809 -6.012 -4.465 1 87.62 130 VAL B O 1
ATOM 2191 N N . SER B 1 131 ? 7.816 -6.508 -2.258 1 90.19 131 SER B N 1
ATOM 2192 C CA . SER B 1 131 ? 6.695 -5.605 -2.012 1 90.19 131 SER B CA 1
ATOM 2193 C C . SER B 1 131 ? 7.043 -4.172 -2.402 1 90.19 131 SER B C 1
ATOM 2195 O O . SER B 1 131 ? 6.207 -3.455 -2.953 1 90.19 131 SER B O 1
ATOM 2197 N N . THR B 1 132 ? 8.266 -3.799 -2.172 1 85.06 132 THR B N 1
ATOM 2198 C CA . THR B 1 132 ? 8.719 -2.463 -2.545 1 85.06 132 THR B CA 1
ATOM 2199 C C . THR B 1 132 ? 8.742 -2.305 -4.062 1 85.06 132 THR B C 1
ATOM 2201 O O . THR B 1 132 ? 8.266 -1.299 -4.598 1 85.06 132 THR B O 1
ATOM 2204 N N . ALA B 1 133 ? 9.258 -3.281 -4.68 1 87.31 133 ALA B N 1
ATOM 2205 C CA . ALA B 1 133 ? 9.359 -3.238 -6.137 1 87.31 133 ALA B CA 1
ATOM 2206 C C . ALA B 1 133 ? 7.977 -3.188 -6.781 1 87.31 133 ALA B C 1
ATOM 2208 O O . ALA B 1 133 ? 7.758 -2.449 -7.742 1 87.31 133 ALA B O 1
ATOM 2209 N N . VAL B 1 134 ? 7.074 -3.928 -6.273 1 92 134 VAL B N 1
ATOM 2210 C CA . VAL B 1 134 ? 5.719 -3.943 -6.809 1 92 134 VAL B CA 1
ATOM 2211 C C . VAL B 1 134 ? 5.043 -2.6 -6.543 1 92 134 VAL B C 1
ATOM 2213 O O . VAL B 1 134 ? 4.395 -2.039 -7.43 1 92 134 VAL B O 1
ATOM 2216 N N . ALA B 1 135 ? 5.164 -2.135 -5.344 1 89.94 135 ALA B N 1
ATOM 2217 C CA . ALA B 1 135 ? 4.578 -0.84 -5.012 1 89.94 135 ALA B CA 1
ATOM 2218 C C . ALA B 1 135 ? 5.059 0.242 -5.977 1 89.94 135 ALA B C 1
ATOM 2220 O O . ALA B 1 135 ? 4.301 1.152 -6.324 1 89.94 135 ALA B O 1
ATOM 2221 N N . ARG B 1 136 ? 6.188 0.065 -6.395 1 85.69 136 ARG B N 1
ATOM 2222 C CA . ARG B 1 136 ? 6.793 1.063 -7.27 1 85.69 136 ARG B CA 1
ATOM 2223 C C . ARG B 1 136 ? 6.348 0.873 -8.711 1 85.69 136 ARG B C 1
ATOM 2225 O O . ARG B 1 136 ? 6.098 1.848 -9.422 1 85.69 136 ARG B O 1
ATOM 2232 N N . SER B 1 137 ? 6.152 -0.334 -9.109 1 87.88 137 SER B N 1
ATOM 2233 C CA . SER B 1 137 ? 6.055 -0.602 -10.539 1 87.88 137 SER B CA 1
ATOM 2234 C C . SER B 1 137 ? 4.625 -0.932 -10.945 1 87.88 137 SER B C 1
ATOM 2236 O O . SER B 1 137 ? 4.273 -0.852 -12.125 1 87.88 137 SER B O 1
ATOM 2238 N N . CYS B 1 138 ? 3.885 -1.36 -10.023 1 92.81 138 CYS B N 1
ATOM 2239 C CA . CYS B 1 138 ? 2.553 -1.851 -10.359 1 92.81 138 CYS B CA 1
ATOM 2240 C C . CYS B 1 138 ? 1.653 -0.711 -10.82 1 92.81 138 CYS B C 1
ATOM 2242 O O . CYS B 1 138 ? 1.671 0.375 -10.242 1 92.81 138 CYS B O 1
ATOM 2244 N N . LYS B 1 139 ? 0.789 -0.976 -11.742 1 91.12 139 LYS B N 1
ATOM 2245 C CA . LYS B 1 139 ? -0.05 0.065 -12.336 1 91.12 139 LYS B CA 1
ATOM 2246 C C . LYS B 1 139 ? -1.333 0.255 -11.531 1 91.12 139 LYS B C 1
ATOM 2248 O O . LYS B 1 139 ? -2.076 1.212 -11.75 1 91.12 139 LYS B O 1
ATOM 2253 N N . VAL B 1 140 ? -1.625 -0.663 -10.633 1 94.5 140 VAL B N 1
ATOM 2254 C CA . VAL B 1 140 ? -2.828 -0.564 -9.812 1 94.5 140 VAL B CA 1
ATOM 2255 C C . VAL B 1 140 ? -2.441 -0.3 -8.359 1 94.5 140 VAL B C 1
ATOM 2257 O O . VAL B 1 140 ? -1.277 -0.453 -7.98 1 94.5 140 VAL B O 1
ATOM 2260 N N . PRO B 1 141 ? -3.375 0.083 -7.539 1 95.62 141 PRO B N 1
ATOM 2261 C CA . PRO B 1 141 ? -3.072 0.29 -6.121 1 95.62 141 PRO B CA 1
ATOM 2262 C C . PRO B 1 141 ? -2.492 -0.956 -5.453 1 95.62 141 PRO B C 1
ATOM 2264 O O . PRO B 1 141 ? -2.873 -2.078 -5.801 1 95.62 141 PRO B O 1
ATOM 2267 N N . VAL B 1 142 ? -1.587 -0.706 -4.543 1 96.06 142 VAL B N 1
ATOM 2268 C CA . VAL B 1 142 ? -0.949 -1.777 -3.785 1 96.06 142 VAL B CA 1
ATOM 2269 C C . VAL B 1 142 ? -1.108 -1.52 -2.289 1 96.06 142 VAL B C 1
ATOM 2271 O O . VAL B 1 142 ? -0.834 -0.417 -1.81 1 96.06 142 VAL B O 1
ATOM 2274 N N . THR B 1 143 ? -1.603 -2.518 -1.581 1 97.12 143 THR B N 1
ATOM 2275 C CA . THR B 1 143 ? -1.638 -2.461 -0.123 1 97.12 143 THR B CA 1
ATOM 2276 C C . THR B 1 143 ? -0.546 -3.342 0.478 1 97.12 143 THR B C 1
ATOM 2278 O O . THR B 1 143 ? -0.476 -4.539 0.19 1 97.12 143 THR B O 1
ATOM 2281 N N . ILE B 1 144 ? 0.241 -2.725 1.234 1 94.94 144 ILE B N 1
ATOM 2282 C CA . ILE B 1 144 ? 1.266 -3.43 1.997 1 94.94 144 ILE B CA 1
ATOM 2283 C C . ILE B 1 144 ? 0.797 -3.621 3.438 1 94.94 144 ILE B C 1
ATOM 2285 O O . ILE B 1 144 ? 0.705 -2.656 4.199 1 94.94 144 ILE B O 1
ATOM 2289 N N . VAL B 1 145 ? 0.542 -4.859 3.789 1 94.88 145 VAL B N 1
ATOM 2290 C CA . VAL B 1 145 ? 0.021 -5.195 5.109 1 94.88 145 VAL B CA 1
ATOM 2291 C C . VAL B 1 145 ? 1.18 -5.453 6.07 1 94.88 145 VAL B C 1
ATOM 2293 O O . VAL B 1 145 ? 2.127 -6.168 5.734 1 94.88 145 VAL B O 1
ATOM 2296 N N . LYS B 1 146 ? 1.029 -4.711 7.215 1 86.56 146 LYS B N 1
ATOM 2297 C CA . LYS B 1 146 ? 2.1 -4.797 8.203 1 86.56 146 LYS B CA 1
ATOM 2298 C C . LYS B 1 146 ? 1.768 -5.816 9.289 1 86.56 146 LYS B C 1
ATOM 2300 O O . LYS B 1 146 ? 0.621 -5.91 9.734 1 86.56 146 LYS B O 1
ATOM 2305 N N . ILE B 1 147 ? 2.629 -6.781 9.414 1 66.88 147 ILE B N 1
ATOM 2306 C CA . ILE B 1 147 ? 2.328 -7.758 10.453 1 66.88 147 ILE B CA 1
ATOM 2307 C C . ILE B 1 147 ? 3.379 -7.676 11.555 1 66.88 147 ILE B C 1
ATOM 2309 O O . ILE B 1 147 ? 4.574 -7.559 11.281 1 66.88 147 ILE B O 1
ATOM 2313 N N . LYS B 1 148 ? 2.945 -7.203 12.656 1 56.56 148 LYS B N 1
ATOM 2314 C CA . LYS B 1 148 ? 3.789 -7.316 13.844 1 56.56 148 LYS B CA 1
ATOM 2315 C C . LYS B 1 148 ? 3.885 -8.766 14.312 1 56.56 148 LYS B C 1
ATOM 2317 O O . LYS B 1 148 ? 2.904 -9.508 14.258 1 56.56 148 LYS B O 1
ATOM 2322 N N . GLU B 1 149 ? 4.984 -9.391 14.266 1 46.44 149 GLU B N 1
ATOM 2323 C CA . GLU B 1 149 ? 5.117 -10.664 14.969 1 46.44 149 GLU B CA 1
ATOM 2324 C C . GLU B 1 149 ? 4.633 -10.555 16.406 1 46.44 149 GLU B C 1
ATOM 2326 O O . GLU B 1 149 ? 4.672 -9.477 17 1 46.44 149 GLU B O 1
#

Sequence (298 aa):
MVRKHLVALDGKFHAERAFDWYLENFYRDGDEVVIFHCSQFELHVGLPGMAVNVEAVSKQVTQAKDKAEAITQKATETLRLKGIKGYVVLKSGSKPEDLINQVVDEENVNHVFMGTRDLGSIQRAFVGSVSTAVARSCKVPVTIVKIKEMVRKHLVALDGKFHAERAFDWYLENFYRDGDEVVIFHCSQFELHVGLPGMAVNVEAVSKQVTQAKDKAEAITQKATETLRLKGIKGYVVLKSGSKPEDLINQVVDEENVNHVFMGTRDLGSIQRAFVGSVSTAVARSCKVPVTIVKIKE

InterPro domains:
  IPR006015 Universal stress protein A family [PR01438] (2-20)
  IPR006015 Universal stress protein A family [PR01438] (106-118)
  IPR006015 Universal stress protein A family [PR01438] (124-146)
  IPR006016 UspA [PF00582] (1-146)
  IPR014729 Rossmann-like alpha/beta/alpha sandwich fold [G3DSA:3.40.50.620] (1-146)

pLDDT: mean 85.38, std 16.63, range [39.09, 98.81]

Foldseek 3Di:
DAAEEEQEDALDPQSVVLVVCCVPPPDDPRHEYEYEYEQEQPQPVDDVPDPSPPVVSVVSVVVSVVSLVVVQVVVVVVCVVVVHHYHYDYYYDHQVLVVVQVCCVVVVHAEYIGEWDCPPPPPDDGGDPNLVSNCVPHPHYYDYDYDDD/DAAEEEQEDALDPQSVVLVVCCVVPPDDPRHEYEYEYEQEQPQPVDDVPDPSPPVVSVVSVVVSVVSLVVVQVVVVVVCVVVVHHYHYDYYYDHQVLVVVQVCCVVVVHAEYIGEWDCPPPPPDPGGDPNLVSNCVPHPHYYDYDYDDD

Nearest PDB structures (foldseek):
  1mjh-assembly1_B  TM=7.244E-01  e=5.066E-09  Methanocaldococcus jannaschii
  3hgm-assembly1_B  TM=7.440E-01  e=3.138E-08  Halomonas elongata
  3s3t-assembly1_A  TM=7.359E-01  e=2.940E-08  Lactiplantibacillus plantarum
  4wy2-assembly1_A-2  TM=6.774E-01  e=2.860E-04  Proteus mirabilis HI4320
  4r2k-assembly1_A-2  TM=7.098E-01  e=2.299E-03  Salmonella enterica subsp. enterica serovar Typhimurium str. LT2

Secondary structure (DSSP, 8-state):
---EEEEE--SSHHHHHHHHHHHHHT--TT-EEEEEEEE-------STTS---HHHHHHHHHHHHHHHHHHHHHHHHHHHHHT-EEEEEEEE-S-HHHHHHHHHHHHT-SEEEEE----SS--S--S-HHHHHHHHH-SS-EEEE----/---EEEEE--SSHHHHHHHHHHHHHT--TT-EEEEEEEE-------STTS---HHHHHHHHHHHHHHHHHHHHHHHHHHHHHT-EEEEEEEE-S-HHHHHHHHHHHHT-SEEEEE----SS--S--S-HHHHHHHHH-SS-EEEE----

Solvent-accessible surface area (backbone atoms only — not comparable to full-atom values): 16244 Å² total; per-residue (Å²): 133,76,54,25,35,34,36,43,40,80,84,45,69,37,20,53,48,26,48,52,47,40,58,73,70,61,62,52,94,74,39,34,38,38,37,34,34,63,40,64,70,77,72,73,68,52,60,92,84,48,70,66,55,60,66,60,52,51,50,51,51,49,51,42,50,52,49,52,49,52,49,46,51,54,51,52,49,52,29,58,76,68,69,46,52,62,52,73,47,79,47,75,47,89,50,60,41,60,51,50,47,49,48,35,61,76,66,59,38,57,33,39,39,29,32,21,58,58,63,72,87,74,84,80,82,41,37,38,72,50,54,49,47,32,55,28,66,38,80,40,27,28,33,41,31,50,43,80,127,133,77,53,26,35,33,36,45,40,80,84,44,70,38,20,53,48,27,48,52,47,40,58,74,70,60,60,52,95,75,39,34,38,38,37,34,34,64,38,63,70,77,73,72,70,50,62,93,84,48,72,68,55,59,64,62,52,51,51,50,51,49,51,41,50,50,48,52,49,52,49,46,50,54,51,52,48,52,29,59,77,69,69,46,52,61,51,73,47,79,46,75,47,89,50,58,42,61,52,50,47,50,47,34,62,76,67,60,38,58,33,38,39,28,32,21,58,60,64,72,85,74,82,80,79,40,37,38,71,52,54,47,47,30,57,27,66,37,78,41,26,28,35,43,30,50,44,80,127

Organism: Aplysia californica (NCBI:txid6500)